Protein AF-A0A817UUP7-F1 (afdb_monomer_lite)

pLDDT: mean 88.32, std 8.9, range [49.97, 97.94]

Radius of gyration: 17.15 Å; chains: 1; bounding box: 39×39×45 Å

Secondary structure (DSSP, 8-state):
-EEEEEEE--HHHIIIIITT-SSPEEEEEEEEE-PPPTT---THHHHEEEEEETTTEEEEEEEEEE-TTS-EEEEEEE--SS---TT-HHHHHHHHHHTT-HHHHHHHTSSSPPEEEEEEEEEEEEE-TTSPEEEEEEEEEEEEETTT--EEEEEEEEEEEEEE-SSSPPPPHHHHHHHHHHTTTS------HHHHHHHHHHHHHT-

Structure (mmCIF, N/CA/C/O backbone):
data_AF-A0A817UUP7-F1
#
_entry.id   AF-A0A817UUP7-F1
#
loop_
_atom_site.group_PDB
_atom_site.id
_atom_site.type_symbol
_atom_site.label_atom_id
_atom_site.label_alt_id
_atom_site.label_comp_id
_atom_site.label_asym_id
_atom_site.label_entity_id
_atom_site.label_seq_id
_atom_site.pdbx_PDB_ins_code
_atom_site.Cartn_x
_atom_site.Cartn_y
_atom_site.Cartn_z
_atom_site.occupancy
_atom_site.B_iso_or_equiv
_atom_site.auth_seq_id
_atom_site.auth_comp_id
_atom_site.auth_asym_id
_atom_site.auth_atom_id
_atom_site.pdbx_PDB_model_num
ATOM 1 N N . MET A 1 1 ? 10.432 -10.118 -0.327 1.00 92.88 1 MET A N 1
ATOM 2 C CA . MET A 1 1 ? 11.115 -8.810 -0.439 1.00 92.88 1 MET A CA 1
ATOM 3 C C . MET A 1 1 ? 10.350 -7.968 -1.436 1.00 92.88 1 MET A C 1
ATOM 5 O O . MET A 1 1 ? 9.951 -8.522 -2.453 1.00 92.88 1 MET A O 1
ATOM 9 N N . GLU A 1 2 ? 10.131 -6.690 -1.160 1.00 95.00 2 GLU A N 1
ATOM 10 C CA . GLU A 1 2 ? 9.431 -5.753 -2.043 1.00 95.00 2 GLU A CA 1
ATOM 11 C C . GLU A 1 2 ? 10.342 -4.563 -2.363 1.00 95.00 2 GLU A C 1
ATOM 13 O O . GLU A 1 2 ? 11.004 -4.029 -1.479 1.00 95.00 2 GLU A O 1
ATOM 18 N N . TYR A 1 3 ? 10.361 -4.138 -3.622 1.00 95.56 3 TYR A N 1
ATOM 19 C CA . TYR A 1 3 ? 10.852 -2.827 -4.039 1.00 95.56 3 TYR A CA 1
ATOM 20 C C . TYR A 1 3 ? 9.676 -2.100 -4.671 1.00 95.56 3 TYR A C 1
ATOM 22 O O . TYR A 1 3 ? 9.076 -2.626 -5.611 1.00 95.56 3 TYR A O 1
ATOM 30 N N . ARG A 1 4 ? 9.296 -0.941 -4.137 1.00 96.19 4 ARG A N 1
ATOM 31 C CA . ARG A 1 4 ? 8.109 -0.206 -4.577 1.00 96.19 4 ARG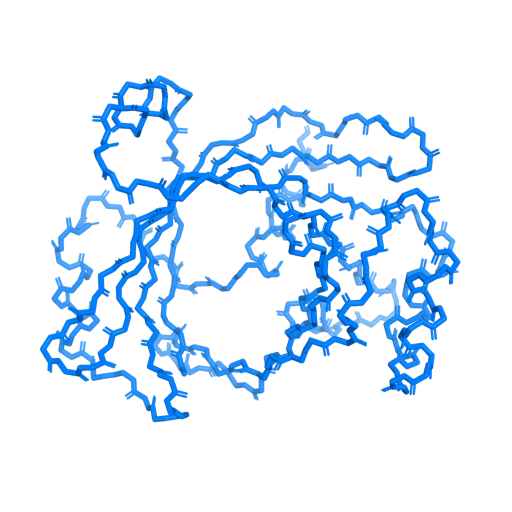 A CA 1
ATOM 32 C C . ARG A 1 4 ? 8.396 1.276 -4.616 1.00 96.19 4 ARG A C 1
ATOM 34 O O . ARG A 1 4 ? 9.034 1.775 -3.707 1.00 96.19 4 ARG A O 1
ATOM 41 N N . PHE A 1 5 ? 7.874 1.971 -5.613 1.00 95.69 5 PHE A N 1
ATOM 42 C CA . PHE A 1 5 ? 7.854 3.430 -5.641 1.00 95.69 5 PHE A CA 1
ATOM 43 C C . PHE A 1 5 ? 6.515 3.935 -6.178 1.00 95.69 5 PHE A C 1
ATOM 45 O O . PHE A 1 5 ? 5.712 3.168 -6.726 1.00 95.69 5 PHE A O 1
ATOM 52 N N . PHE A 1 6 ? 6.271 5.225 -5.974 1.00 95.69 6 PHE A N 1
ATOM 53 C CA . PHE A 1 6 ? 5.037 5.914 -6.331 1.00 95.69 6 PHE A CA 1
ATOM 54 C C . PHE A 1 6 ? 5.372 7.198 -7.075 1.00 95.69 6 PHE A C 1
ATOM 56 O O . PHE A 1 6 ? 6.384 7.835 -6.789 1.00 95.69 6 PHE A O 1
ATOM 63 N N . TYR A 1 7 ? 4.501 7.599 -7.989 1.00 93.75 7 TYR A N 1
ATOM 64 C CA . TYR A 1 7 ? 4.570 8.912 -8.613 1.00 93.75 7 TYR A CA 1
ATOM 65 C C . TYR A 1 7 ? 3.175 9.443 -8.891 1.00 93.75 7 TYR A C 1
ATOM 67 O O . TYR A 1 7 ? 2.245 8.686 -9.176 1.00 93.75 7 TYR A O 1
ATOM 75 N N . SER A 1 8 ? 3.039 10.757 -8.732 1.00 93.94 8 SER A N 1
ATOM 76 C CA . SER A 1 8 ? 1.773 11.449 -8.931 1.00 93.94 8 SER A CA 1
ATOM 77 C C . SER A 1 8 ? 1.387 11.417 -10.404 1.00 93.94 8 SER A C 1
ATOM 79 O O . SER A 1 8 ? 2.234 11.551 -11.290 1.00 93.94 8 SER A O 1
ATOM 81 N N . ILE A 1 9 ? 0.098 11.240 -10.649 1.00 93.56 9 ILE A N 1
ATOM 82 C CA . ILE A 1 9 ? -0.530 11.388 -11.958 1.00 93.56 9 ILE A CA 1
ATOM 83 C C . ILE A 1 9 ? -1.754 12.288 -11.801 1.00 93.56 9 ILE A C 1
ATOM 85 O O . ILE A 1 9 ? -2.193 12.573 -10.690 1.00 93.56 9 ILE A O 1
ATOM 89 N N . ASN A 1 10 ? -2.333 12.730 -12.911 1.00 92.94 10 ASN A N 1
ATOM 90 C CA . ASN A 1 10 ? -3.637 13.381 -12.878 1.00 92.94 10 ASN A CA 1
ATOM 91 C C . ASN A 1 10 ? -4.771 12.353 -13.031 1.00 92.94 10 ASN A C 1
ATOM 93 O O . ASN A 1 10 ? -4.558 11.192 -13.397 1.00 92.94 10 ASN A O 1
ATOM 97 N N . GLU A 1 11 ? -5.994 12.801 -12.758 1.00 93.12 11 GLU A N 1
ATOM 98 C CA . GLU A 1 11 ? -7.199 11.987 -12.911 1.00 93.12 11 GLU A CA 1
ATOM 99 C C . GLU A 1 11 ? -7.389 11.502 -14.364 1.00 93.12 11 GLU A C 1
ATOM 101 O O . GLU A 1 11 ? -7.784 10.356 -14.600 1.00 93.12 11 GLU A O 1
ATOM 106 N N . ASP A 1 12 ? -7.046 12.337 -15.348 1.00 92.56 12 ASP A N 1
ATOM 107 C CA . ASP A 1 12 ? -7.179 12.006 -16.769 1.00 92.56 12 ASP A CA 1
ATOM 108 C C . ASP A 1 12 ? -6.361 10.771 -17.155 1.00 92.56 12 ASP A C 1
ATOM 110 O O . ASP A 1 12 ? -6.865 9.898 -17.865 1.00 92.56 12 ASP A O 1
ATOM 114 N N . ILE A 1 13 ? -5.127 10.635 -16.653 1.00 89.19 13 ILE A N 1
ATOM 115 C CA . ILE A 1 13 ? -4.291 9.446 -16.875 1.00 89.19 13 ILE A CA 1
ATOM 116 C C . ILE A 1 13 ? -4.990 8.201 -16.322 1.00 89.19 13 ILE A C 1
ATOM 118 O O . ILE A 1 13 ? -5.054 7.180 -17.009 1.00 89.19 13 ILE A O 1
ATOM 122 N N . MET A 1 14 ? -5.572 8.264 -15.123 1.00 88.12 14 MET A N 1
ATOM 123 C CA . MET A 1 14 ? -6.332 7.137 -14.571 1.00 88.12 14 MET A CA 1
ATOM 124 C C . MET A 1 14 ? -7.534 6.782 -15.458 1.00 88.12 14 MET A C 1
ATOM 126 O O . MET A 1 14 ? -7.775 5.609 -15.762 1.00 88.12 14 MET A O 1
ATOM 130 N N . ASN A 1 15 ? -8.278 7.791 -15.905 1.00 85.44 15 ASN A N 1
ATOM 131 C CA . ASN A 1 15 ? -9.498 7.602 -16.680 1.00 85.44 15 ASN A CA 1
ATOM 132 C C . ASN A 1 15 ? -9.250 7.144 -18.125 1.00 85.44 15 ASN A C 1
ATOM 134 O O . ASN A 1 15 ? -10.101 6.454 -18.682 1.00 85.44 15 ASN A O 1
ATOM 138 N N . THR A 1 16 ? -8.103 7.471 -18.721 1.00 85.81 16 THR A N 1
ATOM 139 C CA . THR A 1 16 ? -7.806 7.184 -20.137 1.00 85.81 16 THR A CA 1
ATOM 140 C C . THR A 1 16 ? -6.842 6.014 -20.325 1.00 85.81 16 THR A C 1
ATOM 142 O O . THR A 1 16 ? -7.136 5.098 -21.094 1.00 85.81 16 THR A O 1
ATOM 145 N N . LYS A 1 17 ? -5.713 5.991 -19.604 1.00 86.62 17 LYS A N 1
ATOM 146 C CA . LYS A 1 17 ? -4.663 4.964 -19.739 1.00 86.62 17 LYS A CA 1
ATOM 147 C C . LYS A 1 17 ? -5.045 3.662 -19.054 1.00 86.62 17 LYS A C 1
ATOM 149 O O . LYS A 1 17 ? -4.740 2.596 -19.574 1.00 86.62 17 LYS A O 1
ATOM 154 N N . TRP A 1 18 ? -5.665 3.730 -17.877 1.00 88.31 18 TRP A N 1
ATOM 155 C CA . TRP A 1 18 ? -5.932 2.527 -17.086 1.00 88.31 18 TRP A CA 1
ATOM 156 C C . TRP A 1 18 ? -7.264 1.889 -17.416 1.00 88.31 18 TRP A C 1
ATOM 158 O O . TRP A 1 18 ? -7.298 0.690 -17.652 1.00 88.31 18 TRP A O 1
ATOM 168 N N . LYS A 1 19 ? -8.350 2.657 -17.534 1.00 78.25 19 LYS A N 1
ATOM 169 C CA . LYS A 1 19 ? -9.666 2.079 -17.867 1.00 78.25 19 LYS A CA 1
ATOM 170 C C . LYS A 1 19 ? -9.698 1.324 -19.205 1.00 78.25 19 LYS A C 1
ATOM 172 O O . LYS A 1 19 ? -10.583 0.500 -19.402 1.00 78.25 19 LYS A O 1
ATOM 177 N N . THR A 1 20 ? -8.750 1.590 -20.103 1.00 78.50 20 THR A N 1
ATOM 178 C CA . THR A 1 20 ? -8.653 0.967 -21.432 1.00 78.50 20 THR A CA 1
ATOM 179 C C . THR A 1 20 ? -7.750 -0.270 -21.479 1.00 78.50 20 THR A C 1
ATOM 181 O O . THR A 1 20 ? -7.751 -0.979 -22.485 1.00 78.50 20 THR A O 1
ATOM 184 N N . ARG A 1 21 ? -6.993 -0.575 -20.415 1.00 85.44 21 ARG A N 1
ATOM 185 C CA . ARG A 1 21 ? -6.135 -1.771 -20.363 1.00 85.44 21 ARG A CA 1
ATOM 186 C C . ARG A 1 21 ? -6.955 -3.043 -20.154 1.00 85.44 21 ARG A C 1
ATOM 188 O O . ARG A 1 21 ? -7.874 -3.092 -19.339 1.00 85.44 21 ARG A O 1
ATOM 195 N N . SER A 1 22 ? -6.568 -4.109 -20.850 1.00 78.56 22 SER A N 1
ATOM 196 C CA . SER A 1 22 ? -7.097 -5.460 -20.641 1.00 78.56 22 SER A CA 1
ATOM 197 C C . SER A 1 22 ? -6.506 -6.121 -19.390 1.00 78.56 22 SER A C 1
ATOM 199 O O . SER A 1 22 ? -5.377 -5.823 -19.012 1.00 78.56 22 SER A O 1
ATOM 201 N N . ASN A 1 23 ? -7.222 -7.091 -18.808 1.00 83.12 23 ASN A N 1
ATOM 202 C CA . ASN A 1 23 ? -6.754 -7.942 -17.697 1.00 83.12 23 ASN A CA 1
ATOM 203 C C . ASN A 1 23 ? -6.426 -7.204 -16.388 1.00 83.12 23 ASN A C 1
ATOM 205 O O . ASN A 1 23 ? -5.581 -7.649 -15.610 1.00 83.12 23 ASN A O 1
ATOM 209 N N . LEU A 1 24 ? -7.117 -6.098 -16.122 1.00 91.06 24 LEU A N 1
ATOM 210 C CA . LEU A 1 24 ? -6.985 -5.385 -14.859 1.00 91.06 24 LEU A CA 1
ATOM 211 C C . LEU A 1 24 ? -7.842 -6.003 -13.756 1.00 91.06 24 LEU A C 1
ATOM 213 O O . LEU A 1 24 ? -9.035 -6.253 -13.929 1.00 91.06 24 LEU A O 1
ATOM 217 N N . GLU A 1 25 ? -7.253 -6.150 -12.574 1.00 91.75 25 GLU A N 1
ATOM 218 C CA . GLU A 1 25 ? -8.010 -6.331 -11.341 1.00 91.75 25 GLU A CA 1
ATOM 219 C C . GLU A 1 25 ? -8.446 -4.961 -10.816 1.00 91.75 25 GLU A C 1
ATOM 221 O O . GLU A 1 25 ? -7.614 -4.079 -10.587 1.00 91.75 25 GLU A O 1
ATOM 226 N N . ASN A 1 26 ? -9.748 -4.801 -10.577 1.00 91.75 26 ASN A N 1
ATOM 227 C CA . ASN A 1 26 ? -10.291 -3.651 -9.863 1.00 91.75 26 ASN A CA 1
ATOM 228 C C . ASN A 1 26 ? -10.590 -4.039 -8.412 1.00 91.75 26 ASN A C 1
ATOM 230 O O . ASN A 1 26 ? -11.353 -4.975 -8.153 1.00 91.75 26 ASN A O 1
ATOM 234 N N . ARG A 1 27 ? -9.987 -3.323 -7.461 1.00 91.69 27 ARG A N 1
ATOM 235 C CA . ARG A 1 27 ? -10.232 -3.523 -6.030 1.00 91.69 27 ARG A CA 1
ATOM 236 C C . ARG A 1 27 ? -10.126 -2.221 -5.256 1.00 91.69 27 ARG A C 1
ATOM 238 O O . ARG A 1 27 ? -9.357 -1.336 -5.617 1.00 91.69 27 ARG A O 1
ATOM 245 N N . THR A 1 28 ? -10.810 -2.159 -4.120 1.00 94.81 28 THR A N 1
ATOM 246 C CA . THR A 1 28 ? -10.601 -1.094 -3.135 1.00 94.81 28 THR A CA 1
ATOM 247 C C . THR A 1 28 ? -10.107 -1.697 -1.834 1.00 94.81 28 THR A C 1
ATOM 249 O O . THR A 1 28 ? -10.803 -2.499 -1.210 1.00 94.81 28 THR A O 1
ATOM 252 N N . ASP A 1 29 ? -8.931 -1.271 -1.399 1.00 95.75 29 ASP A N 1
ATOM 253 C CA . ASP A 1 29 ? -8.434 -1.565 -0.059 1.00 95.75 29 ASP A CA 1
ATOM 254 C C . ASP A 1 29 ? -8.700 -0.354 0.844 1.00 95.75 29 ASP A C 1
ATOM 256 O O . ASP A 1 29 ? -8.646 0.783 0.378 1.00 95.75 29 ASP A O 1
ATOM 260 N N . ILE A 1 30 ? -8.983 -0.586 2.125 1.00 96.25 30 ILE A N 1
ATOM 261 C CA . ILE A 1 30 ? -9.108 0.487 3.124 1.00 96.25 30 ILE A CA 1
ATOM 262 C C . ILE A 1 30 ? -7.930 0.356 4.077 1.00 96.25 30 ILE A C 1
ATOM 264 O O . ILE A 1 30 ? -7.859 -0.620 4.818 1.00 96.25 30 ILE A O 1
ATOM 268 N N . TYR A 1 31 ? -6.999 1.299 4.034 1.00 96.06 31 TYR A N 1
ATOM 2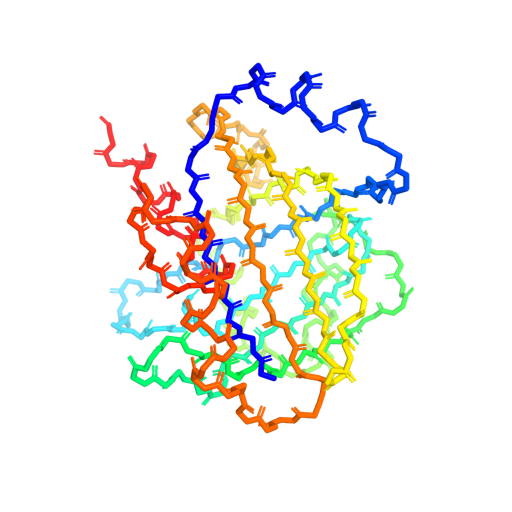69 C CA . TYR A 1 31 ? -5.852 1.342 4.936 1.00 96.06 31 TYR A CA 1
ATOM 270 C C . TYR A 1 31 ? -6.192 2.150 6.181 1.00 96.06 31 TYR A C 1
ATOM 272 O O . TYR A 1 31 ? -6.847 3.185 6.083 1.00 96.06 31 TYR A O 1
ATOM 280 N N . PHE A 1 32 ? -5.710 1.697 7.331 1.00 94.06 32 PHE A N 1
ATOM 281 C CA . PHE A 1 32 ? -5.712 2.483 8.558 1.00 94.06 32 PHE A CA 1
ATOM 282 C C . PHE A 1 32 ? -4.418 3.289 8.585 1.00 94.06 32 PHE A C 1
ATOM 284 O O . PHE A 1 32 ? -3.333 2.710 8.522 1.00 94.06 32 PHE A O 1
ATOM 291 N N . ILE A 1 33 ? -4.526 4.613 8.660 1.00 92.19 33 ILE A N 1
ATOM 292 C CA . ILE A 1 33 ? -3.371 5.462 8.936 1.00 92.19 33 ILE A CA 1
ATOM 293 C C . ILE A 1 33 ? -3.148 5.397 10.439 1.00 92.19 33 ILE A C 1
ATOM 295 O O . ILE A 1 33 ? -3.987 5.842 11.219 1.00 92.19 33 ILE A O 1
ATOM 299 N N . ILE A 1 34 ? -2.045 4.773 10.833 1.00 83.44 34 ILE A N 1
ATOM 300 C CA . ILE A 1 34 ? -1.701 4.585 12.237 1.00 83.44 34 ILE A CA 1
ATOM 301 C C . ILE A 1 34 ? -0.938 5.835 12.682 1.00 83.44 34 ILE A C 1
ATOM 303 O O . ILE A 1 34 ? 0.163 6.056 12.180 1.00 83.44 34 ILE A O 1
ATOM 307 N N . PRO A 1 35 ? -1.484 6.667 13.581 1.00 69.12 35 PRO A N 1
ATOM 308 C CA . PRO A 1 35 ? -0.764 7.837 14.056 1.00 69.12 35 PRO A CA 1
ATOM 309 C C . PRO A 1 35 ? 0.455 7.438 14.902 1.00 69.12 35 PRO A C 1
ATOM 311 O O . PRO A 1 35 ? 0.503 6.372 15.540 1.00 69.12 35 PRO A O 1
ATOM 314 N N . ALA A 1 36 ? 1.461 8.312 14.903 1.00 65.81 36 ALA A N 1
ATOM 315 C CA . ALA A 1 36 ? 2.477 8.306 15.943 1.00 65.81 36 ALA A CA 1
ATOM 316 C C . ALA A 1 36 ? 1.819 8.772 17.248 1.00 65.81 36 ALA A C 1
ATOM 318 O O . ALA A 1 36 ? 1.047 9.725 17.240 1.00 65.81 36 ALA A O 1
ATOM 319 N N . THR A 1 37 ? 2.093 8.105 18.366 1.00 60.91 37 THR A N 1
ATOM 320 C CA . THR A 1 37 ? 1.668 8.630 19.665 1.00 60.91 37 THR A CA 1
ATOM 321 C C . THR A 1 37 ? 2.545 9.830 20.013 1.00 60.91 37 THR A C 1
ATOM 323 O O . THR A 1 37 ? 3.752 9.793 19.786 1.00 60.91 37 THR A O 1
ATOM 326 N N . VAL A 1 38 ? 1.948 10.874 20.599 1.00 52.69 38 VAL A N 1
ATOM 327 C CA . VAL A 1 38 ? 2.595 12.160 20.949 1.00 52.69 38 VAL A CA 1
ATOM 328 C C . VAL A 1 38 ? 3.920 11.998 21.721 1.00 52.69 38 VAL A C 1
ATOM 330 O O . VAL A 1 38 ? 4.779 12.871 21.659 1.00 52.69 38 VAL A O 1
ATOM 333 N N . ASN A 1 39 ? 4.119 10.862 22.397 1.00 49.97 39 ASN A N 1
ATOM 334 C CA . ASN A 1 39 ? 5.278 10.605 23.250 1.00 49.97 39 ASN A CA 1
ATOM 335 C C . ASN A 1 39 ? 6.311 9.616 22.683 1.00 49.97 39 ASN A C 1
ATOM 337 O O . ASN A 1 39 ? 7.309 9.376 23.358 1.00 49.97 39 ASN A O 1
ATOM 341 N N . ASN A 1 40 ? 6.125 9.065 21.475 1.00 51.69 40 ASN A N 1
ATOM 342 C CA . ASN A 1 40 ? 7.101 8.144 20.883 1.00 51.69 40 ASN A CA 1
ATOM 343 C C . ASN A 1 40 ? 7.563 8.620 19.504 1.00 51.69 40 ASN A C 1
ATOM 345 O O . ASN A 1 40 ? 6.788 8.651 18.549 1.00 51.69 40 ASN A O 1
ATOM 349 N N . SER A 1 41 ? 8.870 8.856 19.381 1.00 51.16 41 SER A N 1
ATOM 350 C CA . SER A 1 41 ? 9.604 9.042 18.123 1.00 51.16 41 SER A CA 1
ATOM 351 C C . SER A 1 41 ? 9.728 7.753 17.292 1.00 51.16 41 SER A C 1
ATOM 353 O O . SER A 1 41 ? 10.664 7.617 16.510 1.00 51.16 41 SER A O 1
ATOM 355 N N . ASP A 1 42 ? 8.851 6.771 17.504 1.00 59.41 42 ASP A N 1
ATOM 356 C CA . ASP A 1 42 ? 9.013 5.444 16.923 1.00 59.41 42 ASP A CA 1
ATOM 357 C C . ASP A 1 42 ? 8.467 5.416 15.489 1.00 59.41 42 ASP A C 1
ATOM 359 O O . ASP A 1 42 ? 7.300 5.754 15.240 1.00 59.41 42 ASP A O 1
ATOM 363 N N . ASP A 1 43 ? 9.269 4.868 14.570 1.00 71.06 43 ASP A N 1
ATOM 364 C CA . ASP A 1 43 ? 8.934 4.550 13.168 1.00 71.06 43 ASP A CA 1
ATOM 365 C C . ASP A 1 43 ? 7.793 3.517 13.027 1.00 71.06 43 ASP A C 1
ATOM 367 O O . ASP A 1 43 ? 7.498 3.021 11.940 1.00 7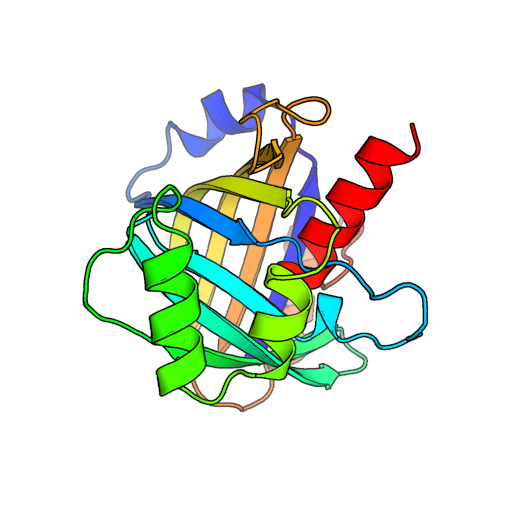1.06 43 ASP A O 1
ATOM 371 N N . PHE A 1 44 ? 7.086 3.208 14.116 1.00 74.00 44 PHE A N 1
ATOM 372 C CA . PHE A 1 44 ? 6.004 2.233 14.193 1.00 74.00 44 PHE A CA 1
ATOM 373 C C . PHE A 1 44 ? 4.945 2.425 13.102 1.00 74.00 44 PHE A C 1
ATOM 375 O O . PHE A 1 44 ? 4.454 1.452 12.533 1.00 74.00 44 PHE A O 1
ATOM 382 N N . HIS A 1 45 ? 4.590 3.676 12.806 1.00 75.19 45 HIS A N 1
ATOM 383 C CA . HIS A 1 45 ? 3.593 4.031 11.796 1.00 75.19 45 HIS A CA 1
ATOM 384 C C . HIS A 1 45 ? 4.068 3.753 10.360 1.00 75.19 45 HIS A C 1
ATOM 386 O O . HIS A 1 45 ? 3.253 3.569 9.456 1.00 75.19 45 HIS A O 1
ATOM 392 N N . PHE A 1 46 ? 5.381 3.659 10.154 1.00 84.19 46 PHE A N 1
ATOM 393 C CA . PHE A 1 46 ? 5.991 3.217 8.905 1.00 84.19 46 PHE A CA 1
ATOM 394 C C . PHE A 1 46 ? 6.180 1.701 8.861 1.00 84.19 46 PHE A C 1
ATOM 396 O O . PHE A 1 46 ? 6.132 1.105 7.788 1.00 84.19 46 PHE A O 1
ATOM 403 N N . GLU A 1 47 ? 6.385 1.069 10.015 1.00 87.75 47 GLU A N 1
ATOM 404 C CA . GLU A 1 47 ? 6.606 -0.372 10.130 1.00 87.75 47 GLU A CA 1
ATOM 405 C C . GLU A 1 47 ? 5.316 -1.189 10.092 1.00 87.75 47 GLU A C 1
ATOM 407 O O . GLU A 1 47 ? 5.350 -2.344 9.681 1.00 87.75 47 GLU A O 1
ATOM 412 N N . HIS A 1 48 ? 4.178 -0.616 10.482 1.00 90.06 48 HIS A N 1
ATOM 413 C CA . HIS A 1 48 ? 2.914 -1.342 10.574 1.00 90.06 48 HIS A CA 1
ATOM 414 C C . HIS A 1 48 ? 1.919 -0.847 9.528 1.00 90.06 48 HIS A C 1
ATOM 416 O O . HIS A 1 48 ? 1.526 0.314 9.494 1.00 90.06 48 HIS A O 1
ATOM 422 N N . GLY A 1 49 ? 1.465 -1.759 8.675 1.00 92.62 49 GLY A N 1
ATOM 423 C CA . GLY A 1 49 ? 0.422 -1.522 7.688 1.00 92.62 49 GLY A CA 1
ATOM 424 C C . GLY A 1 49 ? -0.808 -2.360 7.978 1.00 92.62 49 GLY A C 1
ATOM 425 O O . GLY A 1 49 ? -0.827 -3.540 7.640 1.00 92.62 49 GLY A O 1
ATOM 426 N N . LEU A 1 50 ? -1.856 -1.758 8.532 1.00 94.12 50 LEU A N 1
ATOM 427 C CA . LEU A 1 50 ? -3.145 -2.424 8.707 1.00 94.12 50 LEU A CA 1
ATOM 428 C C . LEU A 1 50 ? -4.100 -2.025 7.579 1.00 94.12 50 LEU A C 1
ATOM 430 O O . LEU A 1 50 ? -4.246 -0.841 7.268 1.00 94.12 50 LEU A O 1
ATOM 434 N N . LYS A 1 51 ? -4.782 -2.998 6.967 1.00 95.06 51 LYS A N 1
ATOM 435 C CA . LYS A 1 51 ? -5.812 -2.718 5.956 1.00 95.06 51 LYS A CA 1
ATOM 436 C C . LYS A 1 51 ? -6.938 -3.746 5.933 1.00 95.06 51 LYS A C 1
ATOM 438 O O . LYS A 1 51 ? -6.745 -4.921 6.238 1.00 95.06 51 LYS A O 1
ATOM 443 N N . LEU A 1 52 ? -8.097 -3.318 5.443 1.00 94.31 52 LEU A N 1
ATOM 444 C CA . LEU A 1 52 ? -9.140 -4.192 4.916 1.00 94.31 52 LEU A CA 1
ATOM 445 C C . LEU A 1 52 ? -8.933 -4.372 3.411 1.00 94.31 52 LEU A C 1
ATOM 447 O O . LEU A 1 52 ? -9.324 -3.524 2.602 1.00 94.31 52 LEU A O 1
ATOM 451 N N . ARG A 1 53 ? -8.335 -5.498 3.024 1.00 91.81 53 ARG A N 1
ATOM 452 C CA . ARG A 1 53 ? -8.194 -5.903 1.625 1.00 91.81 53 ARG A CA 1
ATOM 453 C C . ARG A 1 53 ? -9.570 -6.140 1.010 1.00 91.81 53 ARG A C 1
ATOM 455 O O . ARG A 1 53 ? -10.400 -6.851 1.589 1.00 91.81 53 ARG A O 1
ATOM 462 N N . ASN A 1 54 ? -9.813 -5.548 -0.159 1.00 90.31 54 ASN A N 1
ATOM 463 C CA . ASN A 1 54 ? -11.109 -5.580 -0.848 1.00 90.31 54 ASN A CA 1
ATOM 464 C C . ASN A 1 54 ? -12.298 -5.265 0.091 1.00 90.31 54 ASN A C 1
ATOM 466 O O . ASN A 1 54 ? -13.332 -5.940 0.066 1.00 90.31 54 ASN A O 1
ATOM 470 N N . LYS A 1 55 ? -12.098 -4.294 0.994 1.00 89.56 55 LYS A N 1
ATOM 471 C CA . LYS A 1 55 ? -13.040 -3.852 2.040 1.00 89.56 55 LYS A CA 1
ATOM 472 C C . LYS A 1 55 ? -13.501 -4.929 3.038 1.00 89.56 55 LYS A C 1
ATOM 474 O O . LYS A 1 55 ? -14.455 -4.680 3.766 1.00 89.56 55 LYS A O 1
ATOM 479 N N . LYS A 1 56 ? -12.898 -6.125 3.057 1.00 89.00 56 LYS A N 1
ATOM 480 C CA . LYS A 1 56 ? -13.456 -7.293 3.772 1.00 89.00 56 LYS A CA 1
ATOM 481 C C . LYS A 1 56 ? -12.448 -8.078 4.599 1.00 89.00 56 LYS A C 1
ATOM 483 O O . LYS A 1 56 ? -12.807 -8.567 5.662 1.00 89.00 56 LYS A O 1
ATOM 488 N N . THR A 1 57 ? -11.226 -8.252 4.113 1.00 90.94 57 THR A N 1
ATOM 489 C CA . THR A 1 57 ? -10.247 -9.148 4.743 1.00 90.94 57 THR A CA 1
ATOM 490 C C . THR A 1 57 ? -9.214 -8.329 5.497 1.00 90.94 57 THR A C 1
ATOM 492 O O . THR A 1 57 ? -8.514 -7.532 4.878 1.00 90.94 57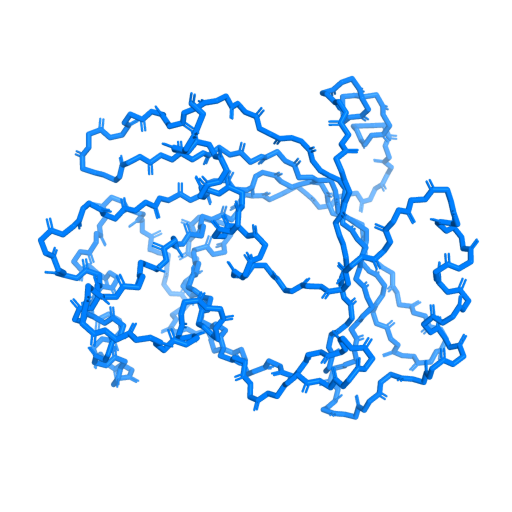 THR A O 1
ATOM 495 N N . LEU A 1 58 ? -9.108 -8.522 6.814 1.00 93.44 58 LEU A N 1
ATOM 496 C CA . LEU A 1 58 ? -8.094 -7.839 7.615 1.00 93.44 58 LEU A CA 1
ATOM 497 C C . LEU A 1 58 ? -6.715 -8.434 7.333 1.00 93.44 58 LEU A C 1
ATOM 499 O O . LEU A 1 58 ? -6.477 -9.620 7.573 1.00 93.44 58 LEU A O 1
ATOM 503 N N . GLU A 1 59 ? -5.823 -7.595 6.828 1.00 94.31 59 GLU A N 1
ATOM 504 C CA . GLU A 1 59 ? -4.425 -7.912 6.566 1.00 94.31 59 GLU A CA 1
ATOM 505 C C . GLU A 1 59 ? -3.557 -6.947 7.371 1.00 94.31 59 GLU A C 1
ATOM 507 O O . GLU A 1 59 ? -3.751 -5.730 7.306 1.00 94.31 59 GLU A O 1
ATOM 512 N N . LEU A 1 60 ? -2.599 -7.503 8.106 1.00 93.25 60 LEU A N 1
ATOM 513 C CA . LEU A 1 60 ? -1.527 -6.762 8.750 1.00 93.25 60 LEU A CA 1
ATOM 514 C C . LEU A 1 60 ? -0.226 -7.026 7.998 1.00 93.25 60 LEU A C 1
ATOM 516 O O . LEU A 1 60 ? 0.099 -8.166 7.660 1.00 93.25 60 LEU A O 1
ATOM 520 N N . LYS A 1 61 ? 0.518 -5.959 7.742 1.00 92.38 61 LYS A N 1
ATOM 521 C CA . LYS A 1 61 ? 1.899 -5.995 7.286 1.00 92.38 61 LYS A CA 1
ATOM 522 C C . LYS A 1 61 ? 2.796 -5.422 8.373 1.00 92.38 61 LYS A C 1
ATOM 524 O O . LYS A 1 61 ? 2.504 -4.338 8.866 1.00 92.38 61 LYS A O 1
ATOM 529 N N . ILE A 1 62 ? 3.886 -6.111 8.684 1.00 91.88 62 ILE A N 1
ATOM 530 C CA . ILE A 1 62 ? 4.935 -5.628 9.589 1.00 91.88 62 ILE A CA 1
ATOM 531 C C . ILE A 1 62 ? 6.247 -5.589 8.810 1.00 91.88 62 ILE A C 1
ATOM 533 O O . ILE A 1 62 ? 6.604 -6.568 8.147 1.00 91.88 62 ILE A O 1
ATOM 537 N N . ARG A 1 63 ? 6.925 -4.441 8.805 1.00 92.56 63 ARG A N 1
ATOM 538 C CA . ARG A 1 63 ? 8.228 -4.270 8.163 1.00 92.56 63 ARG A CA 1
ATOM 539 C C . ARG A 1 63 ? 9.296 -4.799 9.100 1.00 92.56 63 ARG A C 1
ATOM 541 O O . ARG A 1 63 ? 9.579 -4.196 10.123 1.00 92.56 63 ARG A O 1
ATOM 548 N N . GLU A 1 64 ? 9.934 -5.883 8.700 1.00 92.94 64 GLU A N 1
ATOM 549 C CA . GLU A 1 64 ? 11.030 -6.483 9.462 1.00 92.94 64 GLU A CA 1
ATOM 550 C C . GLU A 1 64 ? 12.364 -5.804 9.170 1.00 92.94 64 GLU A C 1
ATOM 552 O O . GLU A 1 64 ? 13.271 -5.786 9.998 1.00 92.94 64 GLU A O 1
ATOM 557 N N . LYS A 1 65 ? 12.532 -5.313 7.937 1.00 92.44 65 LYS A N 1
ATOM 558 C CA . LYS A 1 65 ? 13.795 -4.724 7.497 1.00 92.44 65 LYS A CA 1
ATOM 559 C C . LYS A 1 65 ? 13.609 -3.804 6.302 1.00 92.44 65 LYS A C 1
ATOM 561 O O . LYS A 1 65 ? 12.907 -4.160 5.357 1.00 92.44 65 LYS A O 1
ATOM 566 N N . ARG A 1 66 ? 14.324 -2.679 6.306 1.00 93.44 66 ARG A N 1
ATOM 567 C CA . ARG A 1 66 ? 14.579 -1.842 5.127 1.00 93.44 66 ARG A CA 1
ATOM 568 C C . ARG A 1 66 ? 16.071 -1.870 4.815 1.00 93.44 66 ARG A C 1
ATOM 570 O O . ARG A 1 66 ? 16.900 -1.759 5.715 1.00 93.44 66 ARG A O 1
ATOM 577 N N . PHE A 1 67 ? 16.413 -2.083 3.553 1.00 94.31 67 PHE A N 1
ATOM 578 C CA . PHE A 1 67 ? 17.794 -2.087 3.073 1.00 94.31 67 PHE A CA 1
ATOM 579 C C . PHE A 1 67 ? 18.175 -0.697 2.560 1.00 94.31 67 PHE A C 1
ATOM 581 O O . PHE A 1 67 ? 17.304 0.107 2.234 1.00 94.31 67 PHE A O 1
ATOM 588 N N . SER A 1 68 ? 19.477 -0.415 2.468 1.00 92.56 68 SER A N 1
ATOM 589 C CA . SER A 1 68 ? 20.001 0.884 2.014 1.00 92.56 68 SER A CA 1
ATOM 590 C C . SER A 1 68 ? 19.544 1.257 0.604 1.00 92.56 68 SER A C 1
ATOM 592 O O . SER A 1 68 ? 19.316 2.427 0.321 1.00 92.56 68 SER A O 1
ATOM 594 N N . ASN A 1 69 ? 19.354 0.264 -0.266 1.00 90.81 69 ASN A N 1
ATOM 595 C CA . ASN A 1 69 ? 18.815 0.460 -1.609 1.00 90.81 69 ASN A CA 1
ATOM 596 C C . ASN A 1 69 ? 17.284 0.629 -1.634 1.00 90.81 69 ASN A C 1
ATOM 598 O O . ASN A 1 69 ? 16.713 0.721 -2.711 1.00 90.81 69 ASN A O 1
ATOM 602 N N . GLY A 1 70 ? 16.608 0.655 -0.482 1.00 93.31 70 GLY A N 1
ATOM 603 C CA . GLY A 1 70 ? 15.168 0.879 -0.370 1.00 93.31 70 GLY A CA 1
ATOM 604 C C . GLY A 1 70 ? 14.292 -0.364 -0.506 1.00 93.31 70 GLY A C 1
ATOM 605 O O . GLY A 1 70 ? 13.073 -0.245 -0.414 1.00 93.31 70 GLY A O 1
ATOM 606 N N . GLN A 1 71 ? 14.872 -1.555 -0.693 1.00 95.25 71 GLN A N 1
ATOM 607 C CA . GLN A 1 71 ? 14.109 -2.802 -0.597 1.00 95.25 71 GLN A CA 1
ATOM 608 C C . GLN A 1 71 ? 13.560 -2.990 0.823 1.00 95.25 71 GLN A C 1
ATOM 610 O O . GLN A 1 71 ? 14.236 -2.691 1.809 1.00 95.25 71 GLN A O 1
ATOM 615 N N . GLU A 1 72 ? 12.356 -3.540 0.934 1.00 95.31 72 GLU A N 1
ATOM 616 C CA . GLU A 1 72 ? 11.686 -3.788 2.205 1.00 95.31 72 GLU A CA 1
ATOM 617 C C . GLU A 1 72 ? 11.282 -5.258 2.348 1.00 95.31 72 GLU A C 1
ATOM 619 O O . GLU A 1 72 ? 10.692 -5.878 1.453 1.00 95.31 72 GLU A O 1
ATOM 624 N N . TYR A 1 73 ? 11.572 -5.830 3.512 1.00 94.31 73 TYR A N 1
ATOM 625 C CA . TYR A 1 73 ? 11.069 -7.134 3.909 1.00 94.31 73 TYR A CA 1
ATOM 626 C C . TYR A 1 73 ? 9.849 -6.958 4.811 1.00 94.31 73 TYR A C 1
ATOM 628 O O . TYR A 1 73 ? 9.942 -6.374 5.888 1.00 94.31 73 TYR A O 1
ATOM 636 N N . TRP A 1 74 ? 8.712 -7.480 4.351 1.00 93.06 74 TRP A N 1
ATOM 637 C CA . TRP A 1 74 ? 7.427 -7.406 5.036 1.00 93.06 74 TRP A CA 1
ATOM 638 C C . TRP A 1 74 ? 6.948 -8.805 5.429 1.00 93.06 74 TRP A C 1
ATOM 640 O O . TRP A 1 74 ? 6.829 -9.673 4.558 1.00 93.06 74 TRP A O 1
ATOM 650 N N . LEU A 1 75 ? 6.593 -9.001 6.698 1.00 91.62 75 LEU A N 1
ATOM 651 C CA . LEU A 1 75 ? 5.736 -10.107 7.125 1.00 91.62 75 LEU A CA 1
ATOM 652 C C . LEU A 1 75 ? 4.279 -9.722 6.885 1.00 91.62 75 LEU A C 1
ATOM 654 O O . LEU A 1 75 ? 3.853 -8.627 7.248 1.00 91.62 75 LEU A O 1
ATOM 658 N N . LYS A 1 76 ? 3.517 -10.607 6.235 1.00 91.19 76 LYS A N 1
ATOM 659 C CA . LYS A 1 76 ? 2.101 -10.389 5.910 1.00 91.19 76 LYS A CA 1
ATOM 660 C C . LYS A 1 76 ? 1.259 -11.435 6.628 1.00 91.19 76 LYS A C 1
ATOM 662 O O . LYS A 1 76 ? 1.423 -12.626 6.367 1.00 91.19 76 LYS A O 1
ATOM 667 N N . THR A 1 77 ? 0.318 -10.987 7.447 1.00 90.75 77 THR A N 1
ATOM 668 C CA . THR A 1 77 ? -0.594 -11.851 8.199 1.00 90.75 77 THR A CA 1
ATOM 669 C C . THR A 1 77 ? -2.033 -11.544 7.808 1.00 90.75 77 THR A C 1
ATOM 671 O O . THR A 1 77 ? -2.487 -10.402 7.872 1.00 90.75 77 THR A O 1
ATOM 674 N N . ILE A 1 78 ? -2.773 -12.575 7.394 1.00 88.81 78 ILE A N 1
ATOM 675 C CA . ILE A 1 78 ? -4.222 -12.489 7.185 1.00 88.81 78 ILE A CA 1
ATOM 676 C C . ILE A 1 78 ? -4.886 -12.937 8.484 1.00 88.81 78 ILE A C 1
ATOM 678 O O . ILE A 1 78 ? -4.870 -14.120 8.814 1.00 88.81 78 ILE A O 1
ATOM 682 N N . HIS A 1 79 ? -5.474 -11.998 9.222 1.00 83.44 79 HIS A N 1
ATOM 683 C CA . HIS A 1 79 ? -6.015 -12.282 10.556 1.00 83.44 79 HIS A CA 1
ATOM 684 C C . HIS A 1 79 ? -7.415 -12.903 10.531 1.00 83.44 79 HIS A C 1
ATOM 686 O O . HIS A 1 79 ? -7.897 -13.398 11.548 1.00 83.44 79 HIS A O 1
ATOM 692 N N . SER A 1 80 ? -8.110 -12.863 9.391 1.00 70.38 80 SER A N 1
ATOM 693 C CA . SER A 1 80 ? -9.451 -13.434 9.294 1.00 70.38 80 SER A CA 1
ATOM 694 C C . SER A 1 80 ? -9.871 -13.719 7.856 1.00 70.38 80 SER A C 1
ATOM 696 O O . SER A 1 80 ? -9.770 -12.858 6.985 1.00 70.38 80 SER A O 1
ATOM 698 N N . ASN A 1 81 ? -10.458 -14.899 7.640 1.00 66.81 81 ASN A N 1
ATOM 699 C CA . ASN A 1 81 ? -11.227 -15.215 6.431 1.00 66.81 81 ASN A CA 1
ATOM 700 C C . ASN A 1 81 ? -12.677 -14.698 6.505 1.00 66.81 81 ASN A C 1
ATOM 702 O O . ASN A 1 81 ? -13.402 -14.736 5.509 1.00 66.81 81 ASN A O 1
ATOM 706 N N . LYS A 1 82 ? -13.128 -14.221 7.675 1.00 70.88 82 LYS A N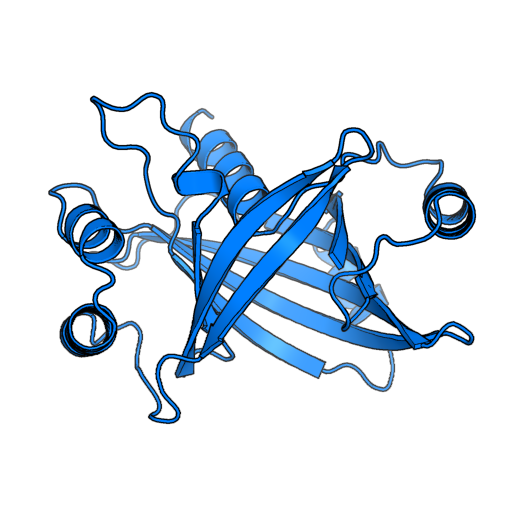 1
ATOM 707 C CA . LYS A 1 82 ? -14.457 -13.621 7.839 1.00 70.88 82 LYS A CA 1
ATOM 708 C C . LYS A 1 82 ? -14.459 -12.223 7.235 1.00 70.88 82 LYS A C 1
ATOM 710 O O . LYS A 1 82 ? -13.539 -11.443 7.467 1.00 70.88 82 LYS A O 1
ATOM 715 N N . ARG A 1 83 ? -15.523 -11.906 6.495 1.00 80.38 83 ARG A N 1
ATOM 716 C CA . ARG A 1 83 ? -15.753 -10.563 5.956 1.00 80.38 83 ARG A CA 1
ATOM 717 C C . ARG A 1 83 ? -15.994 -9.600 7.119 1.00 80.38 83 ARG A C 1
ATOM 719 O O . ARG A 1 83 ? -16.986 -9.745 7.824 1.00 80.38 83 ARG A O 1
ATOM 726 N N . LEU A 1 84 ? -15.092 -8.647 7.303 1.00 83.75 84 LEU A N 1
ATOM 727 C CA . LEU A 1 84 ? -15.257 -7.519 8.212 1.00 83.75 84 LEU A CA 1
ATOM 728 C C . LEU A 1 84 ? -15.862 -6.329 7.467 1.00 83.75 84 LEU A C 1
ATOM 730 O O . LEU A 1 84 ? -15.742 -6.222 6.246 1.00 83.75 84 LEU A O 1
ATOM 734 N N . ASN A 1 85 ? -16.506 -5.440 8.215 1.00 83.62 85 ASN A N 1
ATOM 735 C CA . ASN A 1 85 ? -16.973 -4.150 7.729 1.00 83.62 85 ASN A CA 1
ATOM 736 C C . ASN A 1 85 ? -16.234 -3.059 8.506 1.00 83.62 85 ASN A C 1
ATOM 738 O O . ASN A 1 85 ? -16.083 -3.173 9.718 1.00 83.62 85 ASN A O 1
ATOM 742 N N . ILE A 1 86 ? -15.790 -2.010 7.816 1.00 83.62 86 ILE A N 1
ATOM 743 C CA . ILE A 1 86 ? -15.098 -0.880 8.440 1.00 83.62 86 ILE A CA 1
ATOM 744 C C . ILE A 1 86 ? -15.956 -0.169 9.496 1.00 83.62 86 ILE A C 1
ATOM 746 O O . ILE A 1 86 ? -15.428 0.330 10.481 1.00 83.62 86 ILE A O 1
ATOM 750 N N . ASN A 1 87 ? -17.282 -0.203 9.337 1.00 83.31 87 ASN A N 1
ATOM 751 C CA . ASN A 1 87 ? -18.218 0.368 10.306 1.00 83.31 87 ASN A CA 1
ATOM 752 C C . ASN A 1 87 ? -18.335 -0.473 11.590 1.00 83.31 87 ASN A C 1
ATOM 754 O O . ASN A 1 87 ? -18.916 -0.019 12.569 1.00 83.31 87 ASN A O 1
ATOM 758 N N . ASP A 1 88 ? -17.788 -1.692 11.601 1.00 84.81 88 ASP A N 1
ATOM 759 C CA . ASP A 1 88 ? -17.738 -2.570 12.768 1.00 84.81 88 ASP A CA 1
ATOM 760 C C . ASP A 1 88 ? -16.308 -2.629 13.329 1.00 84.81 88 ASP A C 1
ATOM 762 O O . ASP A 1 88 ? -15.609 -3.649 13.287 1.00 84.81 88 ASP A O 1
ATOM 766 N N . MET A 1 89 ? -15.864 -1.486 13.860 1.00 86.25 89 MET A N 1
ATOM 767 C CA . MET A 1 89 ? -14.558 -1.363 14.510 1.00 86.25 89 MET A CA 1
ATOM 768 C C . MET A 1 89 ? -14.405 -2.323 15.693 1.00 86.25 89 MET A C 1
ATOM 770 O O . MET A 1 89 ? -13.306 -2.820 15.933 1.00 86.25 89 MET A O 1
ATOM 774 N N . HIS A 1 90 ? -15.493 -2.654 16.395 1.00 86.75 90 HIS A N 1
ATOM 775 C CA . HIS A 1 90 ? -15.449 -3.606 17.502 1.00 86.75 90 HIS A CA 1
ATOM 776 C C . HIS A 1 90 ? -14.993 -4.998 17.038 1.00 86.75 90 HIS A C 1
ATOM 778 O O . HIS A 1 90 ? -14.108 -5.598 17.656 1.00 86.75 90 HIS A O 1
ATOM 784 N N . SER A 1 91 ? -15.524 -5.495 15.917 1.00 86.62 91 SER A N 1
ATOM 785 C CA . SER A 1 91 ? -15.081 -6.768 15.337 1.00 86.62 91 SER A CA 1
ATOM 786 C C . SER A 1 91 ? -13.620 -6.740 14.889 1.00 86.62 91 SER A C 1
ATOM 788 O O . SER A 1 91 ? -12.905 -7.724 15.093 1.00 86.62 91 SER A O 1
ATOM 790 N N . ILE A 1 92 ? -13.148 -5.627 14.322 1.00 88.69 92 ILE A N 1
ATOM 791 C CA . ILE A 1 92 ? -11.739 -5.465 13.923 1.00 88.69 92 ILE A CA 1
ATOM 792 C C . ILE A 1 92 ? -10.824 -5.538 15.152 1.00 88.69 92 ILE A C 1
ATOM 794 O O . ILE A 1 92 ? -9.885 -6.336 15.172 1.00 88.69 92 ILE A O 1
ATOM 798 N N . LEU A 1 93 ? -11.137 -4.785 16.209 1.00 90.06 93 LEU A N 1
ATOM 799 C CA . LEU A 1 93 ? -10.369 -4.792 17.458 1.00 90.06 93 LEU A CA 1
ATOM 800 C C . LEU A 1 93 ? -10.381 -6.170 18.131 1.00 90.06 93 LEU A C 1
ATOM 802 O O . LEU A 1 93 ? -9.357 -6.613 18.649 1.00 90.06 93 LEU A O 1
ATOM 806 N N . LYS A 1 94 ? -11.506 -6.894 18.079 1.00 89.50 94 LYS A N 1
ATOM 807 C CA . LYS A 1 94 ? -11.599 -8.268 18.593 1.00 89.50 94 LYS A CA 1
ATOM 808 C C . LYS A 1 94 ? -10.652 -9.218 17.860 1.00 89.50 94 LYS A C 1
ATOM 810 O O . LYS A 1 94 ? -9.973 -10.006 18.513 1.00 89.50 94 LYS A O 1
ATOM 815 N N . VAL A 1 95 ? -10.581 -9.134 16.530 1.00 89.19 95 VAL A N 1
ATOM 816 C CA . VAL A 1 95 ? -9.665 -9.953 15.714 1.00 89.19 95 VAL A CA 1
ATOM 817 C C . VAL A 1 95 ? -8.201 -9.647 16.045 1.00 89.19 95 VAL A C 1
ATOM 819 O O . VAL A 1 95 ? -7.412 -10.576 16.237 1.00 89.19 95 VAL A O 1
ATOM 822 N N . LEU A 1 96 ? -7.848 -8.364 16.174 1.00 90.31 96 LEU A N 1
ATOM 823 C CA . LEU A 1 96 ? -6.507 -7.940 16.588 1.00 90.31 96 LEU A CA 1
ATOM 824 C C . LEU A 1 96 ? -6.164 -8.456 17.992 1.00 90.31 96 LEU A C 1
ATOM 826 O O . LEU A 1 96 ? -5.070 -8.975 18.206 1.00 90.31 96 LEU A O 1
ATOM 830 N N . LYS A 1 97 ? -7.123 -8.416 18.928 1.00 90.50 97 LYS A N 1
ATOM 831 C CA . LYS A 1 97 ? -6.941 -8.916 20.299 1.00 90.50 97 LYS A CA 1
ATOM 832 C C . LYS A 1 97 ? -6.680 -10.416 20.329 1.00 90.50 97 LYS A C 1
ATOM 834 O O . LYS A 1 97 ? -5.765 -10.860 21.008 1.00 90.50 97 LYS A O 1
ATOM 839 N N . THR A 1 98 ? -7.449 -11.198 19.569 1.00 88.56 98 THR A N 1
ATOM 840 C CA . THR A 1 98 ? -7.226 -12.649 19.434 1.00 88.56 98 THR A CA 1
ATOM 841 C C . THR A 1 98 ? -5.863 -12.971 18.815 1.00 88.56 98 THR A C 1
ATOM 843 O O . THR A 1 98 ? -5.311 -14.032 19.086 1.00 88.56 98 THR A O 1
ATOM 846 N N . SER A 1 99 ? -5.310 -12.052 18.023 1.00 86.12 99 SER A N 1
ATOM 847 C CA . SER A 1 99 ? -3.995 -12.190 17.390 1.00 86.12 99 SER A CA 1
ATOM 848 C C . SER A 1 99 ? -2.849 -11.595 18.220 1.00 86.12 99 SER A C 1
ATOM 850 O O . SER A 1 99 ? -1.726 -11.548 17.738 1.00 86.12 99 SER A O 1
ATOM 852 N N . ASN A 1 100 ? -3.113 -11.162 19.460 1.00 88.12 100 ASN A N 1
ATOM 853 C CA . ASN A 1 100 ? -2.150 -10.533 20.375 1.00 88.12 100 ASN A CA 1
ATOM 854 C C . ASN A 1 100 ? -1.523 -9.215 19.877 1.00 88.12 100 ASN A C 1
ATOM 856 O O . ASN A 1 100 ? -0.456 -8.817 20.341 1.00 88.12 100 ASN A O 1
ATOM 860 N N . GLU A 1 101 ? -2.215 -8.475 19.011 1.00 89.19 101 GLU A N 1
ATOM 861 C CA . GLU A 1 101 ? -1.746 -7.202 18.445 1.00 89.19 101 GLU A CA 1
ATOM 862 C C . GLU A 1 101 ? -2.012 -6.000 19.378 1.00 89.19 101 GLU A C 1
ATOM 864 O O . GLU A 1 101 ? -2.557 -4.969 18.975 1.00 89.19 101 GLU A O 1
ATOM 869 N N . ASN A 1 102 ? -1.657 -6.124 20.662 1.00 86.12 102 ASN A N 1
ATOM 870 C CA . ASN A 1 102 ? -2.047 -5.166 21.710 1.00 86.12 102 ASN A CA 1
ATOM 871 C C . ASN A 1 102 ? -1.569 -3.729 21.439 1.00 86.12 102 ASN A C 1
ATOM 873 O O . ASN A 1 102 ? -2.320 -2.787 21.683 1.00 86.12 102 ASN A O 1
ATOM 877 N N . LYS A 1 103 ? -0.369 -3.557 20.868 1.00 84.56 103 LYS A N 1
ATOM 878 C CA . LYS A 1 103 ? 0.166 -2.232 20.505 1.00 84.56 103 LYS A CA 1
ATOM 879 C C . LYS A 1 103 ? -0.660 -1.543 19.412 1.00 84.56 103 LYS A C 1
ATOM 881 O O . LYS A 1 103 ? -0.836 -0.329 19.447 1.00 84.56 103 LYS A O 1
ATOM 886 N N . LEU A 1 104 ? -1.176 -2.303 18.441 1.00 87.19 104 LEU A N 1
ATOM 887 C CA . LEU A 1 104 ? -2.048 -1.761 17.395 1.00 87.19 104 LEU A CA 1
ATOM 888 C C . LEU A 1 104 ? -3.413 -1.381 17.956 1.00 87.19 104 LEU A C 1
ATOM 890 O O . LEU A 1 104 ? -3.952 -0.339 17.592 1.00 87.19 104 LEU A O 1
ATOM 894 N N . ILE A 1 105 ? -3.954 -2.208 18.853 1.00 88.19 105 ILE A N 1
ATOM 895 C CA . ILE A 1 105 ? -5.224 -1.929 19.529 1.00 88.19 105 ILE A CA 1
ATOM 896 C C . ILE A 1 105 ? -5.126 -0.617 20.290 1.00 88.19 105 ILE A C 1
ATOM 898 O O . ILE A 1 105 ? -5.948 0.254 20.048 1.00 88.19 105 ILE A O 1
ATOM 902 N N . GLU A 1 106 ? -4.104 -0.453 21.134 1.00 86.00 106 GLU A N 1
ATOM 903 C CA . GLU A 1 106 ? -3.896 0.761 21.929 1.00 86.00 106 GLU A CA 1
ATOM 904 C C . GLU A 1 106 ? -3.908 2.025 21.060 1.00 86.00 106 GLU A C 1
ATOM 906 O O . GLU A 1 106 ? -4.616 2.982 21.369 1.00 86.00 106 GLU A O 1
ATOM 911 N N . ARG A 1 107 ? -3.203 1.996 19.921 1.00 84.06 107 ARG A N 1
ATOM 912 C CA . ARG A 1 107 ? -3.160 3.116 18.969 1.00 84.06 107 ARG A CA 1
ATOM 913 C C . ARG A 1 107 ? -4.510 3.384 18.309 1.00 84.06 107 ARG A C 1
ATOM 915 O O . ARG A 1 107 ? -4.921 4.538 18.213 1.00 84.06 107 ARG A O 1
ATOM 922 N N . LEU A 1 108 ? -5.214 2.337 17.879 1.00 85.56 108 LEU A N 1
ATOM 923 C CA . LEU A 1 108 ? -6.536 2.464 17.257 1.00 85.56 108 LEU A CA 1
ATOM 924 C C . LEU A 1 108 ? -7.626 2.881 18.254 1.00 85.56 108 LEU A C 1
ATOM 926 O O . LEU A 1 108 ? -8.633 3.444 17.843 1.00 85.56 108 LEU A O 1
ATOM 930 N N . THR A 1 109 ? -7.450 2.603 19.546 1.00 84.00 109 THR A N 1
ATOM 931 C CA . THR A 1 109 ? -8.376 3.008 20.617 1.00 84.00 109 THR A CA 1
ATOM 932 C C . THR A 1 109 ? -7.938 4.274 21.349 1.00 84.00 109 THR A C 1
ATOM 934 O O . THR A 1 109 ? -8.507 4.598 22.390 1.00 84.00 109 THR A O 1
ATOM 937 N N . SER A 1 110 ? -6.911 4.964 20.850 1.00 79.62 110 SER A N 1
ATOM 938 C CA . SER A 1 110 ? -6.484 6.247 21.402 1.00 79.62 110 SER A CA 1
ATOM 939 C C . SER A 1 110 ? -7.587 7.305 21.250 1.00 79.62 110 SER A C 1
ATOM 941 O O . SER A 1 110 ? -8.571 7.109 20.536 1.00 79.62 110 SER A O 1
ATOM 943 N N . SER A 1 111 ? -7.443 8.446 21.929 1.00 70.75 111 SER A N 1
ATOM 944 C CA . SER A 1 111 ? -8.391 9.562 21.800 1.00 70.75 111 SER A CA 1
ATOM 945 C C . SER A 1 111 ? -8.349 10.244 20.427 1.00 70.75 111 SER A C 1
ATOM 947 O O . SER A 1 111 ? -9.192 11.095 20.147 1.00 70.75 111 SER A O 1
ATOM 949 N N . GLU A 1 112 ? -7.373 9.911 19.582 1.00 79.31 112 GLU A N 1
ATOM 950 C CA . GLU A 1 112 ? -7.250 10.479 18.246 1.00 79.31 112 GLU A CA 1
ATOM 951 C C . GLU A 1 112 ? -8.227 9.821 17.261 1.00 79.31 112 GLU A C 1
ATOM 953 O O . GLU A 1 112 ? -8.465 8.610 17.313 1.00 79.31 112 GLU A O 1
ATOM 958 N N . PRO A 1 113 ? -8.806 10.595 16.327 1.00 82.19 113 PRO A N 1
ATOM 959 C CA . PRO A 1 113 ? -9.675 10.027 15.312 1.00 82.19 113 PRO A CA 1
ATOM 960 C C . PRO A 1 113 ? -8.883 9.083 14.401 1.00 82.19 113 PRO A C 1
ATOM 962 O O . PRO A 1 113 ? -7.872 9.469 13.816 1.00 82.19 113 PRO A O 1
ATOM 965 N N . ILE A 1 114 ? -9.386 7.862 14.200 1.00 88.56 114 ILE A N 1
ATOM 966 C CA . ILE A 1 114 ? -8.803 6.949 13.211 1.00 88.56 114 ILE A CA 1
ATOM 967 C C . ILE A 1 114 ? -8.993 7.557 11.822 1.00 88.56 114 ILE A C 1
ATOM 969 O O . ILE A 1 114 ? -10.121 7.866 11.416 1.00 88.56 114 ILE A O 1
ATOM 973 N N . ILE A 1 115 ? -7.896 7.672 11.080 1.00 92.62 115 ILE A N 1
ATOM 974 C CA . ILE A 1 115 ? -7.905 8.107 9.689 1.00 92.62 115 ILE A CA 1
ATOM 975 C C . ILE A 1 115 ? -7.833 6.884 8.779 1.00 92.62 115 ILE A C 1
ATOM 977 O O . ILE A 1 115 ? -7.035 5.966 8.980 1.00 92.62 115 ILE A O 1
ATOM 981 N N . LEU A 1 116 ? -8.688 6.869 7.764 1.00 95.44 116 LEU A N 1
ATOM 982 C CA . LEU A 1 116 ? -8.801 5.795 6.788 1.00 95.44 116 LEU A CA 1
ATOM 983 C C . LEU A 1 116 ? -8.387 6.309 5.416 1.00 95.44 116 LEU A C 1
ATOM 985 O O . LEU A 1 116 ? -8.844 7.364 4.989 1.00 95.44 116 LEU A O 1
ATOM 989 N N . CYS A 1 117 ? -7.581 5.544 4.690 1.00 97.25 117 CYS A N 1
ATOM 990 C CA . CYS A 1 117 ? -7.308 5.794 3.280 1.00 97.25 117 CYS A CA 1
ATOM 991 C C . CYS A 1 117 ? -8.014 4.736 2.429 1.00 97.25 117 CYS A C 1
ATOM 993 O O . CYS A 1 117 ? -7.636 3.560 2.420 1.00 97.25 117 CYS A O 1
ATOM 995 N N . TYR A 1 118 ? -9.050 5.154 1.706 1.00 97.56 118 TYR A N 1
ATOM 996 C CA . TYR A 1 118 ? -9.676 4.352 0.665 1.00 97.56 118 TYR A CA 1
ATOM 997 C C . TYR A 1 118 ? -8.791 4.411 -0.573 1.00 97.56 118 TYR A C 1
ATOM 999 O O . TYR A 1 118 ? -8.684 5.448 -1.221 1.00 97.56 118 TYR A O 1
ATOM 1007 N N . ALA A 1 119 ? -8.164 3.286 -0.896 1.00 97.31 119 ALA A N 1
ATOM 1008 C CA . ALA A 1 119 ? -7.310 3.142 -2.061 1.00 97.31 119 ALA A CA 1
ATOM 1009 C C . ALA A 1 119 ? -8.045 2.311 -3.114 1.00 97.31 119 ALA A C 1
ATOM 1011 O O . ALA A 1 119 ? -8.034 1.077 -3.051 1.00 97.31 119 ALA A O 1
ATOM 1012 N N . SER A 1 120 ? -8.694 2.986 -4.061 1.00 96.00 120 SER A N 1
ATOM 1013 C CA . SER A 1 120 ? -9.299 2.375 -5.250 1.00 96.00 120 SER A CA 1
ATOM 1014 C C . SER A 1 120 ? -8.217 2.121 -6.291 1.00 96.00 120 SER A C 1
ATOM 1016 O O . SER A 1 120 ? -7.412 3.007 -6.575 1.00 96.00 120 SER A O 1
ATOM 1018 N N . LYS A 1 121 ? -8.153 0.897 -6.820 1.00 94.69 121 LYS A N 1
ATOM 1019 C CA . LYS A 1 121 ? -6.988 0.426 -7.570 1.00 94.69 121 LYS A CA 1
ATOM 1020 C C . LYS A 1 121 ? -7.377 -0.249 -8.873 1.00 94.69 121 LYS A C 1
ATOM 1022 O O . LYS A 1 121 ? -8.204 -1.160 -8.861 1.00 94.69 121 LYS A O 1
ATOM 1027 N N . PHE A 1 122 ? -6.681 0.118 -9.944 1.00 95.06 122 PHE A N 1
ATOM 1028 C CA . PHE A 1 122 ? -6.537 -0.718 -11.134 1.00 95.06 122 PHE A CA 1
ATOM 1029 C C . PHE A 1 122 ? -5.172 -1.377 -11.082 1.00 95.06 122 PHE A C 1
ATOM 1031 O O . PHE A 1 122 ? -4.162 -0.680 -11.013 1.00 95.06 122 PHE A O 1
ATOM 1038 N N . ARG A 1 123 ? -5.139 -2.706 -11.077 1.00 94.31 123 ARG A N 1
ATOM 1039 C CA . ARG A 1 123 ? -3.912 -3.470 -10.879 1.00 94.31 123 ARG A CA 1
ATOM 1040 C C . ARG A 1 123 ? -3.652 -4.418 -12.036 1.00 94.31 123 ARG A C 1
ATOM 1042 O O . ARG A 1 123 ? -4.510 -5.221 -12.388 1.00 94.31 123 ARG A O 1
ATOM 1049 N N . GLU A 1 124 ? -2.430 -4.366 -12.542 1.00 93.56 124 GLU A N 1
ATOM 1050 C CA . GLU A 1 124 ? -1.873 -5.301 -13.510 1.00 93.56 124 GLU A CA 1
ATOM 1051 C C . GLU A 1 124 ? -0.691 -6.028 -12.865 1.00 93.56 124 GLU A C 1
ATOM 1053 O O . GLU A 1 124 ? 0.189 -5.400 -12.275 1.00 93.56 124 GLU A O 1
ATOM 1058 N N . GLN A 1 125 ? -0.679 -7.357 -12.942 1.00 92.31 125 GLN A N 1
ATOM 1059 C CA . GLN A 1 125 ? 0.357 -8.172 -12.317 1.00 92.31 125 GLN A CA 1
ATOM 1060 C C . GLN A 1 125 ? 0.876 -9.209 -13.311 1.00 92.31 125 GLN A C 1
ATOM 1062 O O . GLN A 1 125 ? 0.107 -10.007 -13.844 1.00 92.31 125 GLN A O 1
ATOM 1067 N N . THR A 1 126 ? 2.189 -9.233 -13.517 1.00 91.69 126 THR A N 1
ATOM 1068 C CA . THR A 1 126 ? 2.866 -10.202 -14.384 1.00 91.69 126 THR A CA 1
ATOM 1069 C C . THR A 1 126 ? 3.963 -10.931 -13.615 1.00 91.69 126 THR A C 1
ATOM 1071 O O . THR A 1 126 ? 4.540 -10.413 -12.656 1.00 91.69 126 THR A O 1
ATOM 1074 N N . LYS A 1 127 ? 4.231 -12.181 -14.000 1.00 90.38 127 LYS A N 1
ATOM 1075 C CA . LYS A 1 127 ? 5.393 -12.926 -13.507 1.00 90.38 127 LYS A CA 1
ATOM 1076 C C . LYS A 1 127 ? 6.549 -12.741 -14.479 1.00 90.38 127 LYS A C 1
ATOM 1078 O O . LYS A 1 127 ? 6.371 -12.931 -15.679 1.00 90.38 127 LYS A O 1
ATOM 1083 N N . THR A 1 128 ? 7.718 -12.392 -13.961 1.00 84.19 128 THR A N 1
ATOM 1084 C CA . THR A 1 128 ? 8.947 -12.303 -14.753 1.00 84.19 128 THR A CA 1
ATOM 1085 C C . THR A 1 128 ? 9.641 -13.665 -14.840 1.00 84.19 128 THR A C 1
ATOM 1087 O O . THR A 1 128 ? 9.307 -14.600 -14.106 1.00 84.19 128 THR A O 1
ATOM 1090 N N . ILE A 1 129 ? 10.638 -13.764 -15.726 1.00 76.19 129 ILE A N 1
ATOM 1091 C CA . ILE A 1 129 ? 11.443 -14.978 -15.946 1.00 76.19 129 ILE A CA 1
ATOM 1092 C C . ILE A 1 129 ? 12.134 -15.445 -14.649 1.00 76.19 129 ILE A C 1
ATOM 1094 O O . ILE A 1 129 ? 12.215 -16.642 -14.394 1.00 76.19 129 ILE A O 1
ATOM 1098 N N . ASP A 1 130 ? 12.523 -14.520 -13.768 1.00 80.00 130 ASP A N 1
ATOM 1099 C CA . ASP A 1 130 ? 13.202 -14.812 -12.493 1.00 80.00 130 ASP A CA 1
ATOM 1100 C C . ASP A 1 130 ? 12.252 -15.194 -11.342 1.00 80.00 130 ASP A C 1
ATOM 1102 O O . ASP A 1 130 ? 12.633 -15.158 -10.164 1.00 80.00 130 ASP A O 1
ATOM 1106 N N . ASN A 1 131 ? 10.996 -15.529 -11.662 1.00 84.94 131 ASN A N 1
ATOM 1107 C CA . ASN A 1 131 ? 9.923 -15.783 -10.698 1.00 84.94 131 ASN A CA 1
ATOM 1108 C C . ASN A 1 131 ? 9.692 -14.597 -9.738 1.00 84.94 131 ASN A C 1
ATOM 1110 O O . ASN A 1 131 ? 9.323 -14.774 -8.571 1.00 84.94 131 ASN A O 1
ATOM 1114 N N . LEU A 1 132 ? 9.924 -13.377 -10.228 1.00 90.75 132 LEU A N 1
ATOM 1115 C CA . LEU A 1 132 ? 9.507 -12.156 -9.552 1.00 90.75 132 LEU A CA 1
ATOM 1116 C C . LEU A 1 132 ? 8.093 -11.809 -9.993 1.00 90.75 132 LEU A C 1
ATOM 1118 O O . LEU A 1 132 ? 7.679 -12.069 -11.123 1.00 90.75 132 LEU A O 1
ATOM 1122 N N . THR A 1 133 ? 7.348 -11.199 -9.088 1.00 93.56 133 THR A N 1
ATOM 1123 C CA . THR A 1 133 ? 6.099 -10.535 -9.432 1.00 93.56 133 THR A CA 1
ATOM 1124 C C . THR A 1 133 ? 6.413 -9.091 -9.776 1.00 93.56 133 THR A C 1
ATOM 1126 O O . THR A 1 133 ? 6.990 -8.396 -8.948 1.00 93.56 133 THR A O 1
ATOM 1129 N N . HIS A 1 134 ? 6.015 -8.642 -10.961 1.00 93.62 134 HIS A N 1
ATOM 1130 C CA . HIS A 1 134 ? 5.974 -7.231 -11.316 1.00 93.62 134 HIS A CA 1
ATOM 1131 C C . HIS A 1 134 ? 4.517 -6.760 -11.259 1.00 93.62 134 HIS A C 1
ATOM 1133 O O . HIS A 1 134 ? 3.637 -7.344 -11.891 1.00 93.62 134 HIS A O 1
ATOM 1139 N N . GLU A 1 135 ? 4.254 -5.741 -10.452 1.00 94.31 135 GLU A N 1
ATOM 1140 C CA . GLU A 1 135 ? 2.935 -5.159 -10.233 1.00 94.31 135 GLU A CA 1
ATOM 1141 C C . GLU A 1 135 ? 2.965 -3.687 -10.644 1.00 94.31 135 GLU A C 1
ATOM 1143 O O . GLU A 1 135 ? 3.708 -2.890 -10.069 1.00 94.31 135 GLU A O 1
ATOM 1148 N N . LEU A 1 136 ? 2.114 -3.324 -11.601 1.00 94.19 136 LEU A N 1
ATOM 1149 C CA . LEU A 1 136 ? 1.788 -1.939 -11.918 1.00 94.19 136 LEU A CA 1
ATOM 1150 C C . LEU A 1 136 ? 0.394 -1.649 -11.369 1.00 94.19 136 LEU A C 1
ATOM 1152 O O . LEU A 1 136 ? -0.535 -2.439 -11.549 1.00 94.19 136 LEU A O 1
ATOM 1156 N N . THR A 1 137 ? 0.227 -0.537 -10.663 1.00 95.50 137 THR A N 1
ATOM 1157 C CA . THR A 1 137 ? -1.070 -0.178 -10.081 1.00 95.50 137 THR A CA 1
ATOM 1158 C C . THR A 1 137 ? -1.344 1.312 -10.221 1.00 95.50 137 THR A C 1
ATOM 1160 O O . THR A 1 137 ? -0.544 2.129 -9.778 1.00 95.50 137 THR A O 1
ATOM 1163 N N . CYS A 1 138 ? -2.510 1.663 -10.757 1.00 96.06 138 CYS A N 1
ATOM 1164 C CA . CYS A 1 138 ? -3.087 2.997 -10.620 1.00 96.06 138 CYS A CA 1
ATOM 1165 C C . CYS A 1 138 ? -3.873 3.084 -9.320 1.00 96.06 138 CYS A C 1
ATOM 1167 O O . CYS A 1 138 ? -4.634 2.169 -8.997 1.00 96.06 138 CYS A O 1
ATOM 1169 N N . LEU A 1 139 ? -3.723 4.185 -8.602 1.00 96.44 139 LEU A N 1
ATOM 1170 C CA . LEU A 1 139 ? -4.318 4.440 -7.304 1.00 96.44 139 LEU A CA 1
ATOM 1171 C C . LEU A 1 139 ? -5.110 5.739 -7.350 1.00 96.44 139 LEU A C 1
ATOM 1173 O O . LEU A 1 139 ? -4.578 6.780 -7.719 1.00 96.44 139 LEU A O 1
ATOM 1177 N N . HIS A 1 140 ? -6.350 5.665 -6.891 1.00 97.31 140 HIS A N 1
ATOM 1178 C CA . HIS A 1 140 ? -7.125 6.806 -6.427 1.00 97.31 140 HIS A CA 1
ATOM 1179 C C . HIS A 1 140 ? -7.234 6.702 -4.910 1.00 97.31 140 HIS A C 1
ATOM 1181 O O . HIS A 1 140 ? -7.723 5.695 -4.386 1.00 97.31 140 HIS A O 1
ATOM 1187 N N . LEU A 1 141 ? -6.710 7.708 -4.217 1.00 97.94 141 LEU A N 1
ATOM 1188 C CA . LEU A 1 141 ? -6.643 7.767 -2.767 1.00 97.94 141 LEU A CA 1
ATOM 1189 C C . LEU A 1 141 ? -7.623 8.806 -2.243 1.00 97.94 141 LEU A C 1
ATOM 1191 O O . LEU A 1 141 ? -7.613 9.959 -2.673 1.00 97.94 141 LEU A O 1
ATOM 1195 N N . LYS A 1 142 ? -8.412 8.388 -1.258 1.00 97.75 142 LYS A N 1
ATOM 1196 C CA . LYS A 1 142 ? -9.333 9.244 -0.522 1.00 97.75 142 LYS A CA 1
ATOM 1197 C C . LYS A 1 142 ? -9.129 9.063 0.975 1.00 97.75 142 LYS A C 1
ATOM 1199 O O . LYS A 1 142 ? -9.297 7.953 1.486 1.00 97.75 142 LYS A O 1
ATOM 1204 N N . PHE A 1 143 ? -8.793 10.141 1.676 1.00 97.00 143 PHE A N 1
ATOM 1205 C CA . PHE A 1 143 ? -8.629 10.133 3.129 1.00 97.00 143 PHE A CA 1
ATOM 1206 C C . PHE A 1 143 ? -9.942 10.510 3.811 1.00 97.00 143 PHE A C 1
ATOM 1208 O O . PHE A 1 143 ? -10.585 11.486 3.437 1.00 97.00 143 PHE A O 1
ATOM 1215 N N . ILE A 1 144 ? -10.354 9.711 4.791 1.00 95.38 144 ILE A N 1
ATOM 1216 C CA . ILE A 1 144 ? -11.625 9.833 5.505 1.00 95.38 144 ILE A CA 1
ATOM 1217 C C . ILE A 1 144 ? -11.363 9.775 7.006 1.00 95.38 144 ILE A C 1
ATOM 1219 O O . ILE A 1 144 ? -10.642 8.893 7.481 1.00 95.38 144 ILE A O 1
ATOM 1223 N N . ARG A 1 145 ? -11.998 10.661 7.771 1.00 92.00 145 ARG A N 1
ATOM 1224 C CA . ARG A 1 145 ? -12.046 10.549 9.227 1.00 92.00 145 ARG A CA 1
ATOM 1225 C C . ARG A 1 145 ? -13.117 9.529 9.622 1.00 92.00 145 ARG A C 1
ATOM 1227 O O . ARG A 1 145 ? -14.274 9.638 9.233 1.00 92.00 145 ARG A O 1
ATOM 1234 N N . SER A 1 146 ? -12.737 8.493 10.363 1.00 88.44 146 SER A N 1
ATOM 1235 C CA . SER A 1 146 ? -13.616 7.340 10.630 1.00 88.44 146 SER A CA 1
ATOM 1236 C C . SER A 1 146 ? -14.877 7.656 11.445 1.00 88.44 146 SER A C 1
ATOM 1238 O O . SER A 1 146 ? -15.904 7.013 11.242 1.00 88.44 146 SER A O 1
ATOM 1240 N N . ASN A 1 147 ? -14.820 8.618 12.365 1.00 84.31 147 ASN A N 1
ATOM 1241 C CA . ASN A 1 147 ? -15.910 8.922 13.294 1.00 84.31 147 ASN A CA 1
ATOM 1242 C C . ASN A 1 147 ? -17.094 9.629 12.616 1.00 84.31 147 ASN A C 1
ATOM 1244 O O . ASN A 1 147 ? -18.239 9.297 12.903 1.00 84.31 147 ASN A O 1
ATOM 1248 N N . ASP A 1 148 ? -16.822 10.585 11.727 1.00 88.00 148 ASP A N 1
ATOM 1249 C CA . ASP A 1 148 ? -17.828 11.423 11.063 1.00 88.00 148 ASP A CA 1
ATOM 1250 C C . ASP A 1 148 ? -17.927 11.164 9.547 1.00 88.00 148 ASP A C 1
ATOM 1252 O O . ASP A 1 148 ? -18.781 11.740 8.876 1.00 88.00 148 ASP A O 1
ATOM 1256 N N . GLN A 1 149 ? -17.084 10.273 9.009 1.00 90.56 149 GLN A N 1
ATOM 1257 C CA . GLN A 1 149 ? -16.983 9.933 7.585 1.00 90.56 149 GLN A CA 1
ATOM 1258 C C . GLN A 1 149 ? -16.680 11.139 6.678 1.00 90.56 149 GLN A C 1
ATOM 1260 O O . GLN A 1 149 ? -16.858 11.063 5.458 1.00 90.56 149 GLN A O 1
ATOM 1265 N N . SER A 1 150 ? -16.187 12.240 7.250 1.00 94.00 150 SER A N 1
ATOM 1266 C CA . SER A 1 150 ? -15.773 13.413 6.491 1.00 94.00 150 SER A CA 1
ATOM 1267 C C . SER A 1 150 ? -14.507 13.123 5.692 1.00 94.00 150 SER A C 1
ATOM 1269 O O . SER A 1 150 ? -13.597 12.418 6.139 1.00 94.00 150 SER A O 1
ATOM 1271 N N . GLN A 1 151 ? -14.459 13.661 4.476 1.00 95.81 151 GLN A N 1
ATOM 1272 C CA . GLN A 1 151 ? -13.263 1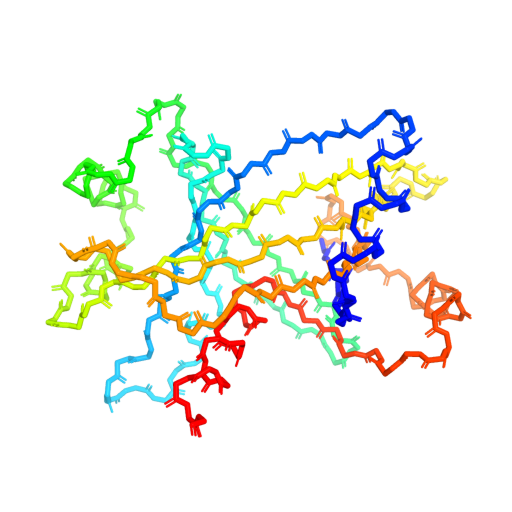3.618 3.650 1.00 95.81 151 GLN A CA 1
ATOM 1273 C C . GLN A 1 151 ? -12.229 14.629 4.150 1.00 95.81 151 GLN A C 1
ATOM 1275 O O . GLN A 1 151 ? -12.572 15.749 4.521 1.00 95.81 151 GLN A O 1
ATOM 1280 N N . ILE A 1 152 ? -10.960 14.225 4.125 1.00 94.62 152 ILE A N 1
ATOM 1281 C CA . ILE A 1 152 ? -9.810 15.054 4.477 1.00 94.62 152 ILE A CA 1
ATOM 1282 C C . ILE A 1 152 ? -9.058 15.392 3.191 1.00 94.62 152 ILE A C 1
ATOM 1284 O O . ILE A 1 152 ? -8.523 14.497 2.535 1.00 94.62 152 ILE A O 1
ATOM 1288 N N . GLY A 1 153 ? -9.019 16.680 2.850 1.00 94.31 153 GLY A N 1
ATOM 1289 C CA . GLY A 1 153 ? -8.378 17.180 1.634 1.00 94.31 153 GLY A CA 1
ATOM 1290 C C . GLY A 1 153 ? -9.031 16.702 0.336 1.00 94.31 153 GLY A C 1
ATOM 1291 O O . GLY A 1 153 ? -10.146 16.178 0.319 1.00 94.31 153 GLY A O 1
ATOM 1292 N N . ASN A 1 154 ? -8.314 16.894 -0.768 1.00 94.81 154 ASN A N 1
ATOM 1293 C CA . ASN A 1 154 ? -8.753 16.478 -2.097 1.00 94.81 154 ASN A CA 1
ATOM 1294 C C . ASN A 1 154 ? -8.353 15.031 -2.404 1.00 94.81 154 ASN A C 1
ATOM 1296 O O . ASN A 1 154 ? -7.476 14.450 -1.762 1.00 94.81 154 ASN A O 1
ATOM 1300 N N . ASP A 1 155 ? -8.998 14.464 -3.418 1.00 96.19 155 ASP A N 1
ATOM 1301 C CA . ASP A 1 155 ? -8.628 13.167 -3.971 1.00 96.19 155 ASP A CA 1
ATOM 1302 C C . ASP A 1 155 ? -7.216 13.231 -4.575 1.00 96.19 155 ASP A C 1
ATOM 1304 O O . ASP A 1 155 ? -6.859 14.203 -5.245 1.00 96.19 155 ASP A O 1
ATOM 1308 N N . LEU A 1 156 ? -6.415 12.185 -4.352 1.00 97.06 156 LEU A N 1
ATOM 1309 C CA . LEU A 1 156 ? -5.066 12.081 -4.911 1.00 97.06 156 LEU A CA 1
ATOM 1310 C C . LEU A 1 156 ? -4.953 10.896 -5.871 1.00 97.06 156 LEU A C 1
ATOM 1312 O O . LEU A 1 156 ? -5.533 9.832 -5.636 1.00 97.06 156 LEU A O 1
ATOM 1316 N N . PHE A 1 157 ? -4.149 11.057 -6.921 1.00 96.81 157 PHE A N 1
ATOM 1317 C CA . PHE A 1 157 ? -3.967 10.052 -7.964 1.00 96.81 157 PHE A CA 1
ATOM 1318 C C . PHE A 1 157 ? -2.489 9.705 -8.132 1.00 96.81 157 PHE A C 1
ATOM 1320 O O . PHE A 1 157 ? -1.637 10.583 -8.260 1.00 96.81 157 PHE A O 1
ATOM 1327 N N . PHE A 1 158 ? -2.180 8.410 -8.132 1.00 96.56 158 PHE A N 1
ATOM 1328 C CA . PHE A 1 158 ? -0.810 7.910 -8.244 1.00 96.56 158 PHE A CA 1
ATOM 1329 C C . PHE A 1 158 ? -0.731 6.686 -9.145 1.00 96.56 158 PHE A C 1
ATOM 1331 O O . PHE A 1 158 ? -1.653 5.875 -9.200 1.00 96.56 158 PHE A O 1
ATOM 1338 N N . GLU A 1 159 ? 0.417 6.491 -9.776 1.00 95.12 159 GLU A N 1
ATOM 1339 C CA . GLU A 1 159 ? 0.848 5.174 -10.232 1.00 95.12 159 GLU A CA 1
ATOM 1340 C C . GLU A 1 159 ? 1.893 4.629 -9.256 1.00 95.12 159 GLU A C 1
ATOM 1342 O O . GLU A 1 159 ? 2.685 5.365 -8.664 1.00 95.12 159 GLU A O 1
ATOM 1347 N N . THR A 1 160 ? 1.891 3.315 -9.068 1.00 95.75 160 THR A N 1
ATOM 1348 C CA . THR A 1 160 ? 2.930 2.609 -8.327 1.00 95.75 160 THR A CA 1
ATOM 1349 C C . THR A 1 160 ? 3.426 1.424 -9.122 1.00 95.75 160 THR A C 1
ATOM 1351 O O . THR A 1 160 ? 2.668 0.727 -9.802 1.00 95.75 160 THR A O 1
ATOM 1354 N N . VAL A 1 161 ? 4.724 1.208 -8.994 1.00 95.56 161 VAL A N 1
ATOM 1355 C CA . VAL A 1 161 ? 5.443 0.082 -9.560 1.00 95.56 161 VAL A CA 1
ATOM 1356 C C . VAL A 1 161 ? 6.000 -0.705 -8.393 1.00 95.56 161 VAL A C 1
ATOM 1358 O O . VAL A 1 161 ? 6.565 -0.122 -7.465 1.00 95.56 161 VAL A O 1
ATOM 1361 N N . CYS A 1 162 ? 5.841 -2.021 -8.422 1.00 95.50 162 CYS A N 1
ATOM 1362 C CA . CYS A 1 162 ? 6.427 -2.895 -7.426 1.00 95.50 162 CYS A CA 1
ATOM 1363 C C . CYS A 1 162 ? 6.999 -4.154 -8.055 1.00 95.50 162 CYS A C 1
ATOM 1365 O O . CYS A 1 162 ? 6.341 -4.817 -8.853 1.00 95.50 162 CYS A O 1
ATOM 1367 N N . ILE A 1 163 ? 8.213 -4.506 -7.645 1.00 94.50 163 ILE A N 1
ATOM 1368 C CA . ILE A 1 163 ? 8.761 -5.840 -7.849 1.00 94.50 163 ILE A CA 1
ATOM 1369 C C . ILE A 1 163 ? 8.783 -6.544 -6.500 1.00 94.50 163 ILE A C 1
ATOM 1371 O O . ILE A 1 163 ? 9.309 -6.025 -5.516 1.00 94.50 163 ILE A O 1
ATOM 1375 N N . GLU A 1 164 ? 8.212 -7.741 -6.459 1.00 93.69 164 GLU A N 1
ATOM 1376 C CA . GLU A 1 164 ? 8.159 -8.577 -5.268 1.00 93.69 164 GLU A CA 1
ATOM 1377 C C . GLU A 1 164 ? 8.787 -9.943 -5.538 1.00 93.69 164 GLU A C 1
ATOM 1379 O O . GLU A 1 164 ? 8.473 -10.628 -6.517 1.00 93.69 164 GLU A O 1
ATOM 1384 N N . ARG A 1 165 ? 9.643 -10.371 -4.608 1.00 89.62 165 ARG A N 1
ATOM 1385 C CA . ARG A 1 165 ? 10.126 -11.746 -4.511 1.00 89.62 165 ARG A CA 1
ATOM 1386 C C . ARG A 1 165 ? 9.377 -12.469 -3.378 1.00 89.62 165 ARG A C 1
ATOM 1388 O O . ARG A 1 165 ? 9.419 -11.983 -2.242 1.00 89.62 165 ARG A O 1
ATOM 1395 N N . PRO A 1 166 ? 8.725 -13.620 -3.650 1.00 76.38 166 PRO A N 1
ATOM 1396 C CA . PRO A 1 166 ? 7.876 -14.307 -2.670 1.00 76.38 166 PRO A CA 1
ATOM 1397 C C . PRO A 1 166 ? 8.667 -15.029 -1.571 1.00 76.38 166 PRO A C 1
ATOM 1399 O O . PRO A 1 166 ? 8.172 -15.186 -0.461 1.00 76.38 166 PRO A O 1
ATOM 1402 N N . ASN A 1 167 ? 9.903 -15.453 -1.850 1.00 71.56 167 ASN A N 1
ATOM 1403 C CA . ASN A 1 167 ? 10.835 -15.896 -0.815 1.00 71.56 167 ASN A CA 1
ATOM 1404 C C . ASN A 1 167 ? 11.617 -14.675 -0.307 1.00 71.56 167 ASN A C 1
ATOM 1406 O O . ASN A 1 167 ? 11.921 -13.772 -1.081 1.00 71.56 167 ASN A O 1
ATOM 1410 N N . SER A 1 168 ? 11.937 -14.613 0.984 1.00 73.69 168 SER A N 1
ATOM 1411 C CA . SER A 1 168 ? 12.580 -13.476 1.679 1.00 73.69 168 SER A CA 1
ATOM 1412 C C . SER A 1 168 ? 13.954 -13.037 1.132 1.00 73.69 168 SER A C 1
ATOM 1414 O O . SER A 1 168 ? 14.599 -12.167 1.710 1.00 73.69 168 SER A O 1
ATOM 1416 N N . LYS A 1 169 ? 14.406 -13.601 0.009 1.00 87.19 169 LYS A N 1
ATOM 1417 C CA . LYS A 1 169 ? 15.635 -13.228 -0.686 1.00 87.19 169 LYS A CA 1
ATOM 1418 C C . LYS A 1 169 ? 15.541 -11.808 -1.249 1.00 87.19 169 LYS A C 1
ATOM 1420 O O . LYS A 1 169 ? 14.475 -11.364 -1.679 1.00 87.19 169 LYS A O 1
ATOM 1425 N N . LEU A 1 170 ? 16.685 -11.132 -1.285 1.00 92.06 170 LEU A N 1
ATOM 1426 C CA . LEU A 1 170 ? 16.830 -9.838 -1.943 1.00 92.06 170 LEU A CA 1
ATOM 1427 C C . LEU A 1 170 ? 16.531 -9.939 -3.445 1.00 92.06 170 LEU A C 1
ATOM 1429 O O . LEU A 1 170 ? 16.725 -10.980 -4.083 1.00 92.06 170 LEU A O 1
ATOM 1433 N N . ILE A 1 171 ? 16.022 -8.846 -3.998 1.00 93.12 171 ILE A N 1
ATOM 1434 C CA . ILE A 1 171 ? 15.908 -8.632 -5.437 1.00 93.12 171 ILE A CA 1
ATOM 1435 C C . ILE A 1 171 ? 17.278 -8.156 -5.925 1.00 93.12 171 ILE A C 1
ATOM 1437 O O . ILE A 1 171 ? 17.921 -7.338 -5.267 1.00 93.12 171 ILE A O 1
ATOM 1441 N N . ASP A 1 172 ? 17.722 -8.711 -7.052 1.00 92.00 172 ASP A N 1
ATOM 1442 C CA . ASP A 1 172 ? 18.999 -8.360 -7.673 1.00 92.00 172 ASP A CA 1
ATOM 1443 C C . ASP A 1 172 ? 19.006 -6.873 -8.058 1.00 92.00 172 ASP A C 1
ATOM 1445 O O . ASP A 1 172 ? 18.042 -6.370 -8.643 1.00 92.00 172 ASP A O 1
ATOM 1449 N N . GLU A 1 173 ? 20.088 -6.173 -7.727 1.00 91.56 173 GLU A N 1
ATOM 1450 C CA . GLU A 1 173 ? 20.228 -4.740 -7.984 1.00 91.56 173 GLU A CA 1
ATOM 1451 C C . GLU A 1 173 ? 20.175 -4.414 -9.475 1.00 91.56 173 GLU A C 1
ATOM 1453 O O . GLU A 1 173 ? 19.549 -3.428 -9.845 1.00 91.56 173 GLU A O 1
ATOM 1458 N N . LYS A 1 174 ? 20.679 -5.288 -10.356 1.00 92.25 174 LYS A N 1
ATOM 1459 C CA . LYS A 1 174 ? 20.588 -5.090 -11.814 1.00 92.25 174 LYS A CA 1
ATOM 1460 C C . LYS A 1 174 ? 19.146 -5.105 -12.312 1.00 92.25 174 LYS A C 1
ATOM 1462 O O . LYS A 1 174 ? 18.814 -4.422 -13.279 1.00 92.25 174 LYS A O 1
ATOM 1467 N N . ILE A 1 175 ? 18.277 -5.887 -11.665 1.00 90.88 175 ILE A N 1
ATOM 1468 C CA . ILE A 1 175 ? 16.845 -5.921 -11.992 1.00 90.88 175 ILE A CA 1
ATOM 1469 C C . ILE A 1 175 ? 16.188 -4.608 -11.564 1.00 90.88 175 ILE A C 1
ATOM 1471 O O . ILE A 1 175 ? 15.400 -4.048 -12.323 1.00 90.88 175 ILE A O 1
ATOM 1475 N N . ILE A 1 176 ? 16.534 -4.106 -10.376 1.00 91.12 176 ILE A N 1
ATOM 1476 C CA . ILE A 1 176 ? 16.043 -2.815 -9.876 1.00 91.12 176 ILE A CA 1
ATOM 1477 C C . ILE A 1 176 ? 16.527 -1.680 -10.776 1.00 91.12 176 ILE A C 1
ATOM 1479 O O . ILE A 1 176 ? 15.719 -0.870 -11.212 1.00 91.12 176 ILE A O 1
ATOM 1483 N N . GLU A 1 177 ? 17.814 -1.644 -11.111 1.00 90.69 177 GLU A N 1
ATOM 1484 C CA . GLU A 1 177 ? 18.388 -0.650 -12.016 1.00 90.69 177 GLU A CA 1
ATOM 1485 C C . GLU A 1 177 ? 17.677 -0.657 -13.366 1.00 90.69 177 GLU A C 1
ATOM 1487 O O . GLU A 1 177 ? 17.261 0.399 -13.839 1.00 90.69 177 GLU A O 1
ATOM 1492 N N . LYS A 1 178 ? 17.475 -1.836 -13.968 1.00 89.69 178 LYS A N 1
ATOM 1493 C CA . LYS A 1 178 ? 16.745 -1.964 -15.234 1.00 89.69 178 LYS A CA 1
ATOM 1494 C C . LYS A 1 178 ? 15.315 -1.437 -15.122 1.00 89.69 178 LYS A C 1
ATOM 1496 O O . LYS A 1 178 ? 14.887 -0.704 -16.006 1.00 89.69 178 LYS A O 1
ATOM 1501 N N . LEU A 1 179 ? 14.602 -1.762 -14.041 1.00 88.25 179 LEU A N 1
ATOM 1502 C CA . LEU A 1 179 ? 13.269 -1.214 -13.796 1.00 88.25 179 LEU A CA 1
ATOM 1503 C C . LEU A 1 179 ? 13.323 0.314 -13.712 1.00 88.25 179 LEU A C 1
ATOM 1505 O O . LEU A 1 179 ? 12.596 0.996 -14.422 1.00 88.25 179 LEU A O 1
ATOM 1509 N N . CYS A 1 180 ? 14.209 0.866 -12.887 1.00 88.00 180 CYS A N 1
ATOM 1510 C CA . CYS A 1 180 ? 14.356 2.308 -12.708 1.00 88.00 180 CYS A CA 1
ATOM 1511 C C . CYS A 1 180 ? 14.720 3.027 -14.018 1.00 88.00 180 CYS A C 1
ATOM 1513 O O . CYS A 1 180 ? 14.310 4.167 -14.233 1.00 88.00 180 CYS A O 1
ATOM 1515 N N . GLN A 1 181 ? 15.437 2.360 -14.929 1.00 88.50 181 GLN A N 1
ATOM 1516 C CA . GLN A 1 181 ? 15.754 2.908 -16.246 1.00 88.50 181 GLN A CA 1
ATOM 1517 C C . GLN A 1 181 ? 14.514 3.150 -17.124 1.00 88.50 181 GLN A C 1
ATOM 1519 O O . GLN A 1 181 ? 14.548 4.055 -17.959 1.00 88.50 181 GLN A O 1
ATOM 1524 N N . GLU A 1 182 ? 13.430 2.395 -16.931 1.00 85.75 182 GLU A N 1
ATOM 1525 C CA . GLU A 1 182 ? 12.155 2.590 -17.640 1.00 85.75 182 GLU A CA 1
ATOM 1526 C C . GLU A 1 182 ? 11.404 3.843 -17.148 1.00 85.75 182 GLU A C 1
ATOM 1528 O O . GLU A 1 182 ? 10.562 4.379 -17.866 1.00 85.75 182 GLU A O 1
ATOM 1533 N N . TYR A 1 183 ? 11.758 4.358 -15.963 1.00 85.06 183 TYR A N 1
ATOM 1534 C CA . TYR A 1 183 ? 11.101 5.489 -15.294 1.00 85.06 183 TYR A CA 1
ATOM 1535 C C . TYR A 1 183 ? 12.053 6.677 -15.043 1.00 85.06 183 TYR A C 1
ATOM 1537 O O . TYR A 1 183 ? 11.822 7.474 -14.140 1.00 85.06 183 TYR A O 1
ATOM 1545 N N . LYS A 1 184 ? 13.118 6.832 -15.850 1.00 73.88 184 LYS A N 1
ATOM 1546 C CA . LYS A 1 184 ? 14.195 7.840 -15.666 1.00 73.88 184 LYS A CA 1
ATOM 1547 C C . LYS A 1 184 ? 13.744 9.294 -15.511 1.00 73.88 184 LYS A C 1
ATOM 1549 O O . LYS A 1 184 ? 14.495 10.098 -14.971 1.00 73.88 184 LYS A O 1
ATOM 1554 N N . THR A 1 185 ? 12.573 9.656 -16.026 1.00 76.19 185 THR A N 1
ATOM 1555 C CA . THR A 1 185 ? 12.037 11.024 -15.936 1.00 76.19 185 THR A CA 1
ATOM 1556 C C . THR A 1 185 ? 11.379 11.324 -14.590 1.00 76.19 185 THR A C 1
ATOM 1558 O O . THR A 1 185 ? 10.970 12.457 -14.349 1.00 76.19 185 THR A O 1
ATOM 1561 N N . ILE A 1 186 ? 11.266 10.326 -13.715 1.00 78.19 186 ILE A N 1
ATOM 1562 C CA . ILE A 1 186 ? 10.581 10.402 -12.430 1.00 78.19 186 ILE A CA 1
ATOM 1563 C C . ILE A 1 186 ? 11.626 10.266 -11.321 1.00 78.19 186 ILE A C 1
ATOM 1565 O O . ILE A 1 186 ? 12.507 9.411 -11.385 1.00 78.19 186 ILE A O 1
ATOM 1569 N N . SER A 1 187 ? 11.522 11.094 -10.280 1.00 79.06 187 SER A N 1
ATOM 1570 C CA . SER A 1 187 ? 12.314 10.893 -9.065 1.00 79.06 187 SER A CA 1
ATOM 1571 C C . SER A 1 187 ? 11.844 9.618 -8.363 1.00 79.06 187 SER A C 1
ATOM 1573 O O . SER A 1 187 ? 10.704 9.543 -7.898 1.00 79.06 187 SER A O 1
ATOM 1575 N N . ILE A 1 188 ? 12.701 8.599 -8.318 1.00 84.31 188 ILE A N 1
ATOM 1576 C CA . ILE A 1 188 ? 12.374 7.301 -7.723 1.00 84.31 188 ILE A CA 1
ATOM 1577 C C . ILE A 1 188 ? 12.795 7.316 -6.258 1.00 84.31 188 ILE A C 1
ATOM 1579 O O . ILE A 1 188 ? 13.978 7.216 -5.940 1.00 84.31 188 ILE A O 1
ATOM 1583 N N . ASN A 1 189 ? 11.808 7.400 -5.368 1.00 90.56 189 ASN A N 1
ATOM 1584 C CA . ASN A 1 189 ? 12.003 7.181 -3.941 1.00 90.56 189 ASN A CA 1
ATOM 1585 C C . ASN A 1 189 ? 11.314 5.869 -3.527 1.00 90.56 189 ASN A C 1
ATOM 1587 O O . ASN A 1 189 ? 10.080 5.831 -3.467 1.00 90.56 189 ASN A O 1
ATOM 1591 N N . PRO A 1 190 ? 12.068 4.779 -3.299 1.00 93.94 190 PRO A N 1
ATOM 1592 C CA . PRO A 1 190 ? 11.477 3.506 -2.931 1.00 93.94 190 PRO A CA 1
ATOM 1593 C C . PRO A 1 190 ? 10.888 3.547 -1.519 1.00 93.94 190 PRO A C 1
ATOM 1595 O O . PRO A 1 190 ? 11.576 3.880 -0.555 1.00 93.94 190 PRO A O 1
ATOM 1598 N N . ILE A 1 191 ? 9.612 3.191 -1.397 1.00 94.38 191 ILE A N 1
ATOM 1599 C CA . ILE A 1 191 ? 8.808 3.337 -0.186 1.00 94.38 191 ILE A CA 1
ATOM 1600 C C . ILE A 1 191 ? 7.635 2.343 -0.186 1.00 94.38 191 ILE A C 1
ATOM 1602 O O . ILE A 1 191 ? 7.038 2.051 -1.226 1.00 94.38 191 ILE A O 1
ATOM 1606 N N . GLY A 1 192 ? 7.294 1.812 0.988 1.00 93.44 192 GLY A N 1
ATOM 1607 C CA . GLY A 1 192 ? 6.126 0.957 1.191 1.00 93.44 192 GLY A CA 1
ATOM 1608 C C . GLY A 1 192 ? 4.821 1.739 1.361 1.00 93.44 192 GLY A C 1
ATOM 1609 O O . GLY A 1 192 ? 4.815 2.935 1.635 1.00 93.44 192 GLY A O 1
ATOM 1610 N N . TYR A 1 193 ? 3.679 1.050 1.246 1.00 93.50 193 TYR A N 1
ATOM 1611 C CA . TYR A 1 193 ? 2.362 1.679 1.423 1.00 93.50 193 TYR A CA 1
ATOM 1612 C C . TYR A 1 193 ? 2.178 2.408 2.768 1.00 93.50 193 TYR A C 1
ATOM 1614 O O . TYR A 1 193 ? 1.660 3.517 2.719 1.00 93.50 193 TYR A O 1
ATOM 1622 N N . PRO A 1 194 ? 2.537 1.849 3.945 1.00 92.44 194 PRO A N 1
ATOM 1623 C CA . PRO A 1 194 ? 2.255 2.522 5.219 1.00 92.44 194 PRO A CA 1
ATOM 1624 C C . PRO A 1 194 ? 2.924 3.897 5.315 1.00 92.44 194 PRO A C 1
ATOM 1626 O O . PRO A 1 194 ? 2.249 4.899 5.534 1.00 92.44 194 PRO A O 1
ATOM 1629 N N . GLU A 1 195 ? 4.226 3.947 5.031 1.00 92.69 195 GLU A N 1
ATOM 1630 C CA . GLU A 1 195 ? 5.014 5.181 5.024 1.00 92.69 195 GLU A CA 1
ATOM 1631 C C . GLU A 1 195 ? 4.530 6.161 3.952 1.00 92.69 195 GLU A C 1
ATOM 1633 O O . GLU A 1 195 ? 4.298 7.331 4.251 1.00 92.69 195 GLU A O 1
ATOM 1638 N N . PHE A 1 196 ? 4.285 5.682 2.728 1.00 94.94 196 PHE A N 1
ATOM 1639 C CA . PHE A 1 196 ? 3.779 6.519 1.642 1.00 94.94 196 PHE A CA 1
ATOM 1640 C C . PHE A 1 196 ? 2.439 7.172 2.001 1.00 94.94 196 PHE A C 1
ATOM 1642 O O . PHE A 1 196 ? 2.291 8.388 1.893 1.00 94.94 196 PHE A O 1
ATOM 1649 N N . LEU A 1 197 ? 1.466 6.384 2.465 1.00 95.19 197 LEU A N 1
ATOM 1650 C CA . LEU A 1 197 ? 0.132 6.884 2.794 1.00 95.19 197 LEU A CA 1
ATOM 1651 C C . LEU A 1 197 ? 0.159 7.852 3.979 1.00 95.19 197 LEU A C 1
ATOM 1653 O O . LEU A 1 197 ? -0.572 8.842 3.963 1.00 95.19 197 LEU A O 1
ATOM 1657 N N . PHE A 1 198 ? 1.007 7.599 4.979 1.00 92.44 198 PHE A N 1
ATOM 1658 C CA . PHE A 1 198 ? 1.193 8.524 6.092 1.00 92.44 198 PHE A CA 1
ATOM 1659 C C . PHE A 1 198 ? 1.802 9.852 5.629 1.00 92.44 198 PHE A C 1
ATOM 1661 O O . PHE A 1 198 ? 1.293 10.907 5.998 1.00 92.44 198 PHE A O 1
ATOM 1668 N N . GLN A 1 199 ? 2.836 9.825 4.780 1.00 92.19 199 GLN A N 1
ATOM 1669 C CA . GLN A 1 199 ? 3.430 11.046 4.223 1.00 92.19 199 GLN A CA 1
ATOM 1670 C C . GLN A 1 199 ? 2.410 11.858 3.417 1.00 92.19 199 GLN A C 1
ATOM 1672 O O . GLN A 1 199 ? 2.351 13.075 3.573 1.00 92.19 199 GLN A O 1
ATOM 1677 N N . GLN A 1 200 ? 1.570 11.203 2.608 1.00 94.50 200 GLN A N 1
ATOM 1678 C CA . GLN A 1 200 ? 0.505 11.892 1.869 1.00 94.50 200 GLN A CA 1
ATOM 1679 C C . GLN A 1 200 ? -0.531 12.516 2.810 1.00 94.50 200 GLN A C 1
ATOM 1681 O O . GLN A 1 200 ? -0.911 13.668 2.627 1.00 94.50 200 GLN A O 1
ATOM 1686 N N . TYR A 1 201 ? -0.940 11.798 3.857 1.00 93.50 201 TYR A N 1
ATOM 1687 C CA . TYR A 1 201 ? -1.830 12.349 4.876 1.00 93.50 201 TYR A CA 1
ATOM 1688 C C . TYR A 1 201 ? -1.225 13.585 5.563 1.00 93.50 201 TYR A C 1
ATOM 1690 O O . TYR A 1 201 ? -1.891 14.613 5.660 1.00 93.50 201 TYR A O 1
ATOM 1698 N N . GLN A 1 202 ? 0.044 13.513 5.979 1.00 91.19 202 GLN A N 1
ATOM 1699 C CA . GLN A 1 202 ? 0.753 14.636 6.602 1.00 91.19 202 GLN A CA 1
ATOM 1700 C C . GLN A 1 202 ? 0.849 15.847 5.668 1.00 91.19 202 GLN A C 1
ATOM 1702 O O . GLN A 1 202 ? 0.699 16.980 6.114 1.00 91.19 202 GLN A O 1
ATOM 1707 N N . GLN A 1 203 ? 1.069 15.634 4.370 1.00 92.56 203 GLN A N 1
ATOM 1708 C CA . GLN A 1 203 ? 1.094 16.726 3.393 1.00 92.56 203 GLN A CA 1
ATOM 1709 C C . GLN A 1 203 ? -0.265 17.418 3.262 1.00 92.56 203 GLN A C 1
ATOM 1711 O O . GLN A 1 203 ? -0.295 18.634 3.131 1.00 92.56 203 GLN A O 1
ATOM 1716 N N . ILE A 1 204 ? -1.372 16.673 3.329 1.00 93.19 204 ILE A N 1
ATOM 1717 C CA . ILE A 1 204 ? -2.726 17.238 3.234 1.00 93.19 204 ILE A CA 1
ATOM 1718 C C . ILE A 1 204 ? -3.054 18.122 4.443 1.00 93.19 204 ILE A C 1
ATOM 1720 O O . ILE A 1 204 ? -3.644 19.181 4.272 1.00 93.19 204 ILE A O 1
ATOM 1724 N N . ILE A 1 205 ? -2.712 17.690 5.660 1.00 90.06 205 ILE A N 1
ATOM 1725 C CA . ILE A 1 205 ? -3.109 18.409 6.887 1.00 90.06 205 ILE A CA 1
ATOM 1726 C C . ILE A 1 205 ? -2.214 19.609 7.229 1.00 90.06 205 ILE A C 1
ATOM 1728 O O . ILE A 1 205 ? -2.577 20.393 8.098 1.00 90.06 205 ILE A O 1
ATOM 1732 N N . ASN A 1 206 ? -1.053 19.729 6.580 1.00 87.56 206 ASN A N 1
ATOM 1733 C CA . ASN A 1 206 ? -0.106 20.832 6.774 1.00 87.56 206 ASN A CA 1
ATOM 1734 C C . ASN A 1 206 ? -0.185 21.902 5.662 1.00 87.56 206 ASN A C 1
ATOM 1736 O O . ASN A 1 206 ? 0.668 22.790 5.621 1.00 87.56 206 ASN A O 1
ATOM 1740 N N . GLN A 1 207 ? -1.158 21.794 4.751 1.00 76.25 207 GLN A N 1
ATOM 1741 C CA . GLN A 1 207 ? -1.509 22.821 3.759 1.00 76.25 207 GLN A CA 1
ATOM 1742 C C . GLN A 1 207 ? -2.548 23.783 4.330 1.00 76.25 207 GLN A C 1
ATOM 1744 O O . GLN A 1 207 ? -2.427 24.992 4.033 1.00 76.25 207 GLN A O 1
#

Sequence (207 aa):
MEYRFFYSINEDIMNTKWKTRSNLENRTDIYFIIPATVNNSDDFHFEHGLKLRNKKTLELKIREKRFSNGQEYWLKTIHSNKRLNINDMHSILKVLKTSNENKLIERLTSSEPIILCYASKFREQTKTIDNLTHELTCLHLKFIRSNDQSQIGNDLFFETVCIERPNSKLIDEKIIEKLCQEYKTISINPIGYPEFLFQQYQQIINQ

Foldseek 3Di:
DKWKFKDFDDPVCCVPVQVPDPPWDWAKKKWWQQDDDPPDPDCQLQQWIWIDTSQFWTKIWGWPDADPVQDTDIDIDTLDPGGDHLLPVVVVLVSCVVVVVVVSSCRPPDPDFTKMKIWTKTKDWDQDPVRKIKIKIKTWIWIAGSPPRDTQADITIMIMIMIDDPPRDDDDVVVVVVVVVVVVVDDTDTGDDSVVVNVVSVVRVVD